Protein AF-A0A970D3H8-F1 (afdb_monomer_lite)

Secondary structure (DSSP, 8-state):
----------------HHHHHHHHHHHHHHHHHHHHHHHHHHHHTTTT--SS-TTHHHHHHHHHHHHHHHHHHHHHHHTTPPPPHHHHTTS---HHHHHHHHHHHHHHHHHHHHHHHHHHHHHHHHH--B-TTSPBPP--GGGGGGS-HHHHHHHHHHHHHTTSTTHHHHHHH-HHHHHHHHHSTTSGGGGHHHHTTTGGGTT-HHHHHHHHHHHHHHHHHHHHHHHHHHHHHHHHHHHS--

pLDDT: mean 83.55, std 17.38, range [39.5, 98.75]

Foldseek 3Di:
DDDDDDDDDDDPPPPPVVVVVVVVVVVVVVVVVVVVVVVVVVVVVVPPPPDDCPPPVVVVVLLVVLLVLLVVVLVCLVQLHQDDPVSCPSHPDDPVLVVLSVLLNVLSVVQLVVQLLVLLVLLLVLVQDADPVRHGDDSDPVCLVVDPPLSNVSSNLLSSLLLDPPSLVCQCPPPSNVVSLVVCVVDPSSCCSVCPLPVVCPVVVVNNVSSVSSVVSSVVSSVSSVVSSVVSVVVVVVVVDD

Structure (mmCIF, N/CA/C/O backbone):
data_AF-A0A970D3H8-F1
#
_entry.id   AF-A0A970D3H8-F1
#
loop_
_atom_site.group_PDB
_atom_site.id
_atom_site.type_symbol
_atom_site.label_atom_id
_atom_site.label_alt_id
_atom_site.label_comp_id
_atom_site.label_asym_id
_atom_site.label_entity_id
_atom_site.label_seq_id
_atom_site.pdbx_PDB_ins_code
_atom_site.Cartn_x
_atom_site.Cartn_y
_atom_site.Cartn_z
_atom_site.occupancy
_atom_site.B_iso_or_equiv
_atom_site.auth_seq_id
_atom_site.auth_comp_id
_atom_site.auth_asym_id
_atom_site.auth_atom_id
_atom_site.pdbx_PDB_model_num
ATOM 1 N N . MET A 1 1 ? 3.118 -83.734 -36.205 1.00 39.50 1 MET A N 1
ATOM 2 C CA . MET A 1 1 ? 3.622 -83.590 -34.817 1.00 39.50 1 MET A CA 1
ATOM 3 C C . MET A 1 1 ? 3.754 -82.107 -34.506 1.00 39.50 1 MET A C 1
ATOM 5 O O . MET A 1 1 ? 4.465 -81.480 -35.266 1.00 39.50 1 MET A O 1
ATOM 9 N N . LYS A 1 2 ? 3.091 -81.630 -33.428 1.00 41.31 2 LYS A N 1
ATOM 10 C CA . LYS A 1 2 ? 3.382 -80.454 -32.552 1.00 41.31 2 LYS A CA 1
ATOM 11 C C . LYS A 1 2 ? 3.702 -79.092 -33.234 1.00 41.31 2 LYS A C 1
ATOM 13 O O . LYS A 1 2 ? 4.497 -79.040 -34.147 1.00 41.31 2 LYS A O 1
ATOM 18 N N . LYS A 1 3 ? 3.233 -77.925 -32.784 1.00 43.50 3 LYS A N 1
ATOM 19 C CA . LYS A 1 3 ? 2.641 -77.507 -31.505 1.00 43.50 3 LYS A CA 1
ATOM 20 C C . LYS A 1 3 ? 1.975 -76.130 -31.692 1.00 43.50 3 LYS A C 1
ATOM 22 O O . LYS A 1 3 ? 2.429 -75.319 -32.487 1.00 43.50 3 LYS A O 1
ATOM 27 N N . THR A 1 4 ? 0.933 -75.929 -30.903 1.00 48.31 4 THR A N 1
ATOM 28 C CA . THR A 1 4 ? 0.175 -74.713 -30.585 1.00 48.31 4 THR A CA 1
ATOM 29 C C . THR A 1 4 ? 1.026 -73.529 -30.110 1.00 48.31 4 THR A C 1
ATOM 31 O O . THR A 1 4 ? 1.978 -73.725 -29.352 1.00 48.31 4 THR A O 1
ATOM 34 N N . GLY A 1 5 ? 0.596 -72.315 -30.462 1.00 46.03 5 GLY A N 1
ATOM 35 C CA . GLY A 1 5 ? 0.995 -71.051 -29.839 1.00 46.03 5 GLY A CA 1
ATOM 36 C C . GLY A 1 5 ? -0.196 -70.092 -29.839 1.00 46.03 5 GLY A C 1
ATOM 37 O O . GLY A 1 5 ? -0.429 -69.403 -30.825 1.00 46.03 5 GLY A O 1
ATOM 38 N N . GLU A 1 6 ? -0.987 -70.125 -28.766 1.00 51.81 6 GLU A N 1
ATOM 39 C CA . GLU A 1 6 ? -2.036 -69.145 -28.470 1.00 51.81 6 GLU A CA 1
ATOM 40 C C . GLU A 1 6 ? -1.386 -67.875 -27.905 1.00 51.81 6 GLU A C 1
ATOM 42 O O . GLU A 1 6 ? -0.762 -67.914 -26.844 1.00 51.81 6 GLU A O 1
ATOM 47 N N . GLU A 1 7 ? -1.541 -66.745 -28.595 1.00 47.78 7 GLU A N 1
ATOM 48 C CA . GLU A 1 7 ? -1.242 -65.421 -28.048 1.00 47.78 7 GLU A CA 1
ATOM 49 C C . GLU A 1 7 ? -2.520 -64.802 -27.470 1.00 47.78 7 GLU A C 1
ATOM 51 O O . GLU A 1 7 ? -3.425 -64.368 -28.186 1.00 47.78 7 GLU A O 1
ATOM 56 N N . ASN A 1 8 ? -2.581 -64.761 -26.139 1.00 47.94 8 ASN A N 1
ATOM 57 C CA . ASN A 1 8 ? -3.585 -64.035 -25.371 1.00 47.94 8 ASN A CA 1
ATOM 58 C C . ASN A 1 8 ? -3.395 -62.518 -25.539 1.00 47.94 8 ASN A C 1
ATOM 60 O O . ASN A 1 8 ? -2.496 -61.927 -24.942 1.00 47.94 8 ASN A O 1
ATOM 64 N N . LYS A 1 9 ? -4.289 -61.866 -26.290 1.00 49.91 9 LYS A N 1
ATOM 65 C CA . LYS A 1 9 ? -4.478 -60.409 -26.234 1.00 49.91 9 LYS A CA 1
ATOM 66 C C . LYS A 1 9 ? -5.314 -60.056 -25.004 1.00 49.91 9 LYS A C 1
ATOM 68 O O . LYS A 1 9 ? -6.538 -60.180 -25.029 1.00 49.91 9 LYS A O 1
ATOM 73 N N . SER A 1 10 ? -4.670 -59.588 -23.935 1.00 48.44 10 SER A N 1
ATOM 74 C CA . SER A 1 10 ? -5.371 -58.906 -22.848 1.00 48.44 10 SER A CA 1
ATOM 75 C C . SER A 1 10 ? -5.804 -57.517 -23.330 1.00 48.44 10 SER A C 1
ATOM 77 O O . SER A 1 10 ? -5.013 -56.593 -23.498 1.00 48.44 10 SER A O 1
ATOM 79 N N . SER A 1 11 ? -7.098 -57.378 -23.608 1.00 49.44 11 SER A N 1
ATOM 80 C CA . SER A 1 11 ? -7.743 -56.079 -23.766 1.00 49.44 11 SER A CA 1
ATOM 81 C C . SER A 1 11 ? -7.847 -55.442 -22.382 1.00 49.44 11 SER A C 1
ATOM 83 O O . SER A 1 11 ? -8.693 -55.815 -21.567 1.00 49.44 11 SER A O 1
ATOM 85 N N . THR A 1 12 ? -6.959 -54.496 -22.091 1.00 53.16 12 THR A N 1
ATOM 86 C CA . THR A 1 12 ? -7.108 -53.577 -20.965 1.00 53.16 12 THR A CA 1
ATOM 87 C C . THR A 1 12 ? -8.369 -52.760 -21.230 1.00 53.16 12 THR A C 1
ATOM 89 O O . THR A 1 12 ? -8.370 -51.853 -22.061 1.00 53.16 12 THR A O 1
ATOM 92 N N . LYS A 1 13 ? -9.478 -53.128 -20.576 1.00 55.19 13 LYS A N 1
ATOM 93 C CA . LYS A 1 13 ? -10.699 -52.319 -20.535 1.00 55.19 13 LYS A CA 1
ATOM 94 C C . LYS A 1 13 ? -10.293 -50.916 -20.093 1.00 55.19 13 LYS A C 1
ATOM 96 O O . LYS A 1 13 ? -9.900 -50.744 -18.940 1.00 55.19 13 LYS A O 1
ATOM 101 N N . SER A 1 14 ? -10.358 -49.941 -21.001 1.00 52.25 14 SER A N 1
ATOM 102 C CA . SER A 1 14 ? -10.230 -48.533 -20.644 1.00 52.25 14 SER A CA 1
ATOM 103 C C . SER A 1 14 ? -11.354 -48.239 -19.665 1.00 52.25 14 SER A C 1
ATOM 105 O O . SER A 1 14 ? -12.524 -48.184 -20.048 1.00 52.25 14 SER A O 1
ATOM 107 N N . LEU A 1 15 ? -11.006 -48.171 -18.386 1.00 61.19 15 LEU A N 1
ATOM 108 C CA . LEU A 1 15 ? -11.924 -47.753 -17.349 1.00 61.19 15 LEU A CA 1
ATOM 109 C C . LEU A 1 15 ? -12.417 -46.369 -17.772 1.00 61.19 15 LEU A C 1
ATOM 111 O O . LEU A 1 15 ? -11.613 -45.464 -17.985 1.00 61.19 15 LEU A O 1
ATOM 115 N N . ASP A 1 16 ? -13.711 -46.278 -18.047 1.00 71.06 16 ASP A N 1
ATOM 116 C CA . ASP A 1 16 ? -14.314 -45.201 -18.819 1.00 71.06 16 ASP A CA 1
ATOM 117 C C . ASP A 1 16 ? -14.246 -43.905 -18.000 1.00 71.06 16 ASP A C 1
ATOM 119 O O . ASP A 1 16 ? -15.093 -43.639 -17.149 1.00 71.06 16 ASP A O 1
ATOM 123 N N . ILE A 1 17 ? -13.170 -43.134 -18.194 1.00 78.38 17 ILE A N 1
ATOM 124 C CA . ILE A 1 17 ? -12.829 -41.908 -17.450 1.00 78.38 17 ILE A CA 1
ATOM 125 C C . ILE A 1 17 ? -14.023 -40.941 -17.407 1.00 78.38 17 ILE A C 1
ATOM 127 O O . ILE A 1 17 ? -14.222 -40.232 -16.422 1.00 78.38 17 ILE A O 1
ATOM 131 N N . LYS A 1 18 ? -14.885 -40.980 -18.430 1.00 79.25 18 LYS A N 1
ATOM 132 C CA . LYS A 1 18 ? -16.146 -40.233 -18.479 1.00 79.25 18 LYS A CA 1
ATOM 133 C C . LYS A 1 18 ? -17.083 -40.568 -17.316 1.00 79.25 18 LYS A C 1
ATOM 135 O O . LYS A 1 18 ? -17.636 -39.655 -16.714 1.00 79.25 18 LYS A O 1
ATOM 140 N N . ASN A 1 19 ? -17.215 -41.840 -16.949 1.00 82.06 19 ASN A N 1
ATOM 141 C CA . ASN A 1 19 ? -18.075 -42.266 -15.842 1.00 82.06 19 ASN A CA 1
ATOM 142 C C . ASN A 1 19 ? -17.521 -41.817 -14.484 1.00 82.06 19 ASN A C 1
ATOM 144 O O . ASN A 1 19 ? -18.297 -41.481 -13.593 1.00 82.06 19 ASN A O 1
ATOM 148 N N . ILE A 1 20 ? -16.192 -41.740 -14.342 1.00 84.94 20 ILE A N 1
ATOM 149 C CA . ILE A 1 20 ? -15.550 -41.198 -13.134 1.00 84.94 20 ILE A CA 1
ATOM 150 C C . ILE A 1 20 ? -15.834 -39.698 -13.006 1.00 84.94 20 ILE A C 1
ATOM 152 O O . ILE A 1 20 ? -16.223 -39.235 -11.936 1.00 84.94 20 ILE A O 1
ATOM 156 N N . ILE A 1 21 ? -15.687 -38.942 -14.098 1.00 86.25 21 ILE A N 1
ATOM 157 C CA . ILE A 1 21 ? -15.945 -37.495 -14.105 1.00 86.25 21 ILE A CA 1
ATOM 158 C C . ILE A 1 21 ? -17.422 -37.206 -13.797 1.00 86.25 21 ILE A C 1
ATOM 160 O O . ILE A 1 21 ? -17.719 -36.336 -12.980 1.00 86.25 21 ILE A O 1
ATOM 164 N N . ILE A 1 22 ? -18.350 -37.966 -14.385 1.00 88.94 22 ILE A N 1
ATOM 165 C CA . ILE A 1 22 ? -19.791 -37.824 -14.121 1.00 88.94 22 ILE A CA 1
ATOM 166 C C . ILE A 1 22 ? -20.114 -38.125 -12.651 1.00 88.94 22 ILE A C 1
ATOM 168 O O . ILE A 1 22 ? -20.861 -37.373 -12.022 1.00 88.94 22 ILE A O 1
ATOM 172 N N . ALA A 1 23 ? -19.524 -39.177 -12.075 1.00 90.69 23 ALA A N 1
ATOM 173 C CA . ALA A 1 23 ? -19.721 -39.514 -10.667 1.00 90.69 23 ALA A CA 1
ATOM 174 C C . ALA A 1 23 ? -19.207 -38.405 -9.732 1.00 90.69 23 ALA A C 1
ATOM 176 O O . ALA A 1 23 ? -19.906 -38.025 -8.793 1.00 90.69 23 ALA A O 1
ATOM 177 N N . LEU A 1 24 ? -18.033 -37.833 -10.019 1.00 91.44 24 LEU A N 1
ATOM 178 C CA . LEU A 1 24 ? -17.464 -36.726 -9.241 1.00 91.44 24 LEU A CA 1
ATOM 179 C C . LEU A 1 24 ? -18.348 -35.476 -9.278 1.00 91.44 24 LEU A C 1
ATOM 181 O O . LEU A 1 24 ? -18.634 -34.901 -8.229 1.00 91.44 24 LEU A O 1
ATOM 185 N N . MET A 1 25 ? -18.837 -35.094 -10.461 1.00 91.81 25 MET A N 1
ATOM 186 C CA . MET A 1 25 ? -19.738 -33.946 -10.609 1.00 91.81 25 MET A CA 1
ATOM 187 C C . MET A 1 25 ? -21.057 -34.155 -9.856 1.00 91.81 25 MET A C 1
ATOM 189 O O . MET A 1 25 ? -21.546 -33.233 -9.205 1.00 91.81 25 MET A O 1
ATOM 193 N N . SER A 1 26 ? -21.609 -35.374 -9.880 1.00 90.19 26 SER A N 1
ATOM 194 C CA . SER A 1 26 ? -22.831 -35.706 -9.139 1.00 90.19 26 SER A CA 1
ATOM 195 C C . SER A 1 26 ? -22.641 -35.578 -7.626 1.00 90.19 26 SER A C 1
ATOM 197 O O . SER A 1 26 ? -23.515 -35.038 -6.949 1.00 90.19 26 SER A O 1
ATOM 199 N N . VAL A 1 27 ? -21.507 -36.043 -7.091 1.00 93.19 27 VAL A N 1
ATOM 200 C CA . VAL A 1 27 ? -21.198 -35.953 -5.654 1.00 93.19 27 VAL A CA 1
ATOM 201 C C . VAL A 1 27 ? -21.066 -34.493 -5.218 1.00 93.19 27 VAL A C 1
ATOM 203 O O . VAL A 1 27 ? -21.663 -34.089 -4.218 1.00 93.19 27 VAL A O 1
ATOM 206 N N . LEU A 1 28 ? -20.359 -33.676 -6.002 1.00 91.62 28 LEU A N 1
ATOM 207 C CA . LEU A 1 28 ? -20.170 -32.250 -5.721 1.00 91.62 28 LEU A CA 1
ATOM 208 C C . LEU A 1 28 ? -21.504 -31.490 -5.682 1.00 91.62 28 LEU A C 1
ATOM 210 O O . LEU A 1 28 ? -21.742 -30.688 -4.778 1.00 91.62 28 LEU A O 1
ATOM 214 N N . LEU A 1 29 ? -22.409 -31.804 -6.613 1.00 91.69 29 LEU A N 1
ATOM 215 C CA . LEU A 1 29 ? -23.734 -31.189 -6.679 1.00 91.69 29 LEU A CA 1
ATOM 216 C C . LEU A 1 29 ? -24.611 -31.586 -5.480 1.00 91.69 29 LEU A C 1
ATOM 218 O O . LEU A 1 29 ? -25.262 -30.731 -4.882 1.00 91.69 29 LEU A O 1
ATOM 222 N N . THR A 1 30 ? -24.578 -32.860 -5.069 1.00 89.69 30 THR A N 1
ATOM 223 C CA . THR A 1 30 ? -25.304 -33.318 -3.870 1.00 89.69 30 THR A CA 1
ATOM 224 C C . THR A 1 30 ? -24.785 -32.686 -2.578 1.00 89.69 30 THR A C 1
ATOM 226 O O . THR A 1 30 ? -25.586 -32.315 -1.722 1.00 89.69 30 THR A O 1
ATOM 229 N N . LEU A 1 31 ? -23.467 -32.497 -2.450 1.00 89.19 31 LEU A N 1
ATOM 230 C CA . LEU A 1 31 ? -22.861 -31.823 -1.299 1.00 89.19 31 LEU A CA 1
ATOM 231 C C . LEU A 1 31 ? -23.246 -30.341 -1.236 1.00 89.19 31 LEU A C 1
ATOM 233 O O . LEU A 1 31 ? -23.594 -29.850 -0.164 1.00 89.19 31 LEU A O 1
ATOM 237 N N . SER A 1 32 ? -23.251 -29.646 -2.377 1.00 87.25 32 SER A N 1
ATOM 238 C CA . SER A 1 32 ? -23.676 -28.243 -2.453 1.00 87.25 32 SER A CA 1
ATOM 239 C C . SER A 1 32 ? -25.145 -28.066 -2.050 1.00 87.25 32 SER A C 1
ATOM 241 O O . SER A 1 32 ? -25.472 -27.178 -1.261 1.00 87.25 32 SER A O 1
ATOM 243 N N . LEU A 1 33 ? -26.032 -28.957 -2.508 1.00 87.25 33 LEU A N 1
ATOM 244 C CA . LEU A 1 33 ? -27.445 -28.938 -2.120 1.00 87.25 33 LEU A CA 1
ATOM 245 C C . LEU A 1 33 ? -27.641 -29.199 -0.622 1.00 87.25 33 LEU A C 1
ATOM 247 O O . LEU A 1 33 ? -28.408 -28.484 0.018 1.00 87.25 33 LEU A O 1
ATOM 251 N N . LEU A 1 34 ? -26.925 -30.168 -0.043 1.00 87.81 34 LEU A N 1
ATOM 252 C CA . LEU A 1 34 ? -26.971 -30.441 1.398 1.00 87.81 34 LEU A CA 1
ATOM 253 C C . LEU A 1 34 ? -26.492 -29.247 2.228 1.00 87.81 34 LEU A C 1
ATOM 255 O O . LEU A 1 34 ? -27.122 -28.905 3.227 1.00 87.81 34 LEU A O 1
ATOM 259 N N . PHE A 1 35 ? -25.417 -28.584 1.799 1.00 84.00 35 PHE A N 1
ATOM 260 C CA . PHE A 1 35 ? -24.901 -27.397 2.476 1.00 84.00 35 PHE A CA 1
ATOM 261 C C . PHE A 1 35 ? -25.917 -26.245 2.452 1.00 84.00 35 PHE A C 1
ATOM 263 O O . PHE A 1 35 ? -26.194 -25.641 3.487 1.00 84.00 35 PHE A O 1
ATOM 270 N N . ASN A 1 36 ? -26.559 -26.013 1.304 1.00 80.38 36 ASN A N 1
ATOM 271 C CA . ASN A 1 36 ? -27.614 -25.008 1.175 1.00 80.38 36 ASN A CA 1
ATOM 272 C C . ASN A 1 36 ? -28.848 -25.338 2.034 1.00 80.38 36 ASN A C 1
ATOM 274 O O . ASN A 1 36 ? -29.400 -24.443 2.673 1.00 80.38 36 ASN A O 1
ATOM 278 N N . PHE A 1 37 ? -29.251 -26.611 2.122 1.00 79.06 37 PHE A N 1
ATOM 279 C CA . PHE A 1 37 ? -30.342 -27.044 3.005 1.00 79.06 37 PHE A CA 1
ATOM 280 C C . PHE A 1 37 ? -30.015 -26.854 4.491 1.00 79.06 37 PHE A C 1
ATOM 282 O O . PHE A 1 37 ? -30.891 -26.462 5.261 1.00 79.06 37 PHE A O 1
ATOM 289 N N . LEU A 1 38 ? -28.765 -27.084 4.904 1.00 73.75 38 LEU A N 1
ATOM 290 C CA . LEU A 1 38 ? -28.327 -26.851 6.284 1.00 73.75 38 LEU A CA 1
ATOM 291 C C . LEU A 1 38 ? -28.331 -25.362 6.650 1.00 73.75 38 LEU A C 1
ATOM 293 O O . LEU A 1 38 ? -28.729 -25.014 7.761 1.00 73.75 38 LEU A O 1
ATOM 297 N N . ILE A 1 39 ? -27.937 -24.483 5.723 1.00 74.00 39 ILE A N 1
ATOM 298 C CA . ILE A 1 39 ? -28.010 -23.029 5.926 1.00 74.00 39 ILE A CA 1
ATOM 299 C C . ILE A 1 39 ? -29.471 -22.575 6.026 1.00 74.00 39 ILE A C 1
ATOM 301 O O . ILE A 1 39 ? -29.820 -21.864 6.967 1.00 74.00 39 ILE A O 1
ATOM 305 N N . LEU A 1 40 ? -30.348 -23.035 5.124 1.00 70.00 40 LEU A N 1
ATOM 306 C CA . LEU A 1 40 ? -31.773 -22.685 5.172 1.00 70.00 40 LEU A CA 1
ATOM 307 C C . LEU A 1 40 ? -32.468 -23.204 6.440 1.00 70.00 40 LEU A C 1
ATOM 309 O O . LEU A 1 40 ? -33.265 -22.484 7.037 1.00 70.00 40 LEU A O 1
ATOM 313 N N . GLY A 1 41 ? -32.144 -24.422 6.884 1.00 62.72 41 GLY A N 1
ATOM 314 C CA . GLY A 1 41 ? -32.704 -25.003 8.108 1.00 62.72 41 GLY A CA 1
ATOM 315 C C . GLY A 1 41 ? -32.269 -24.275 9.383 1.00 62.72 41 GLY A C 1
ATOM 316 O O . GLY A 1 41 ? -33.001 -24.268 10.370 1.00 62.72 41 GLY A O 1
ATOM 317 N N . ARG A 1 42 ? -31.104 -23.609 9.372 1.00 59.72 42 ARG A N 1
ATOM 318 C CA . ARG A 1 42 ? -30.700 -22.723 10.474 1.00 59.72 42 ARG A CA 1
ATOM 319 C C . ARG A 1 42 ? -31.450 -21.396 10.480 1.00 59.72 42 ARG A C 1
ATOM 321 O O . ARG A 1 42 ? -31.660 -20.853 11.557 1.00 59.72 42 ARG A O 1
ATOM 328 N N . LEU A 1 43 ? -31.876 -20.904 9.320 1.00 52.28 43 LEU A N 1
ATOM 329 C CA . LEU A 1 43 ? -32.634 -19.657 9.217 1.00 52.28 43 LEU A CA 1
ATOM 330 C C . LEU A 1 43 ? -34.107 -19.833 9.617 1.00 52.28 43 LEU A C 1
ATOM 332 O O . LEU A 1 43 ? -34.678 -18.924 10.211 1.00 52.28 43 LEU A O 1
ATOM 336 N N . SER A 1 44 ? -34.717 -21.000 9.376 1.00 49.06 44 SER A N 1
ATOM 337 C CA . SER A 1 44 ? -36.134 -21.219 9.719 1.00 49.06 44 SER A CA 1
ATOM 338 C C . SER A 1 44 ? -36.400 -21.370 11.221 1.00 49.06 44 SER A C 1
ATOM 340 O O . SER A 1 44 ? -37.511 -21.112 11.664 1.00 49.06 44 SER A O 1
ATOM 342 N N . ASN A 1 45 ? -35.397 -21.759 12.016 1.00 45.56 45 ASN A N 1
ATOM 343 C CA . ASN A 1 45 ? -35.534 -21.922 13.472 1.00 45.56 45 ASN A CA 1
ATOM 344 C C . ASN A 1 45 ? -35.481 -20.600 14.261 1.00 45.56 45 ASN A C 1
ATOM 346 O O . ASN A 1 45 ? -35.622 -20.617 15.481 1.00 45.56 45 ASN A O 1
ATOM 350 N N . ILE A 1 46 ? -35.267 -19.465 13.591 1.00 51.88 46 ILE A N 1
ATOM 351 C CA . ILE A 1 46 ? -35.154 -18.146 14.233 1.00 51.88 46 ILE A CA 1
ATOM 352 C C . ILE A 1 46 ? -36.529 -17.453 14.340 1.00 51.88 46 ILE A C 1
ATOM 354 O O . ILE A 1 46 ? -36.693 -16.515 15.113 1.00 51.88 46 ILE A O 1
ATOM 358 N N . GLN A 1 47 ? -37.554 -17.929 13.624 1.00 42.94 47 GLN A N 1
ATOM 359 C CA . GLN A 1 47 ? -38.798 -17.173 13.438 1.00 42.94 47 GLN A CA 1
ATOM 360 C C . GLN A 1 47 ? -39.888 -17.411 14.507 1.00 42.94 47 GLN A C 1
ATOM 362 O O . GLN A 1 47 ? -40.846 -16.643 14.563 1.00 42.94 47 GLN A O 1
ATOM 367 N N . ASP A 1 48 ? -39.726 -18.397 15.398 1.00 42.25 48 ASP A N 1
ATOM 368 C CA . ASP A 1 48 ? -40.784 -18.809 16.341 1.00 42.25 48 ASP A CA 1
ATOM 369 C C . ASP A 1 48 ? -40.678 -18.216 17.764 1.00 42.25 48 ASP A C 1
ATOM 371 O O . ASP A 1 48 ? -41.526 -18.508 18.605 1.00 42.25 48 ASP A O 1
ATOM 375 N N . ASN A 1 49 ? -39.696 -17.350 18.054 1.00 41.62 49 ASN A N 1
ATOM 376 C CA . ASN A 1 49 ? -39.492 -16.787 19.406 1.00 41.62 49 ASN A CA 1
ATOM 377 C C . ASN A 1 49 ? -39.626 -15.258 19.516 1.00 41.62 49 ASN A C 1
ATOM 379 O O . ASN A 1 49 ? -39.265 -14.665 20.530 1.00 41.62 49 ASN A O 1
ATOM 383 N N . LEU A 1 50 ? -40.205 -14.597 18.515 1.00 47.03 50 LEU A N 1
ATOM 384 C CA . LEU A 1 50 ? -40.402 -13.148 18.544 1.00 47.03 50 LEU A CA 1
ATOM 385 C C . LEU A 1 50 ? -41.720 -12.783 19.228 1.00 47.03 50 LEU A C 1
ATOM 387 O O . LEU A 1 50 ? -42.741 -12.623 18.568 1.00 47.03 50 LEU A O 1
ATOM 391 N N . ASN A 1 51 ? -41.691 -12.637 20.553 1.00 42.03 51 ASN A N 1
ATOM 392 C CA . ASN A 1 51 ? -42.622 -11.763 21.278 1.00 42.03 51 ASN A CA 1
ATOM 393 C C . ASN A 1 51 ? -42.102 -11.433 22.691 1.00 42.03 51 ASN A C 1
ATOM 395 O O . ASN A 1 51 ? -42.777 -11.725 23.671 1.00 42.03 51 ASN A O 1
ATOM 399 N N . CYS A 1 52 ? -40.894 -10.849 22.798 1.00 42.09 52 CYS A N 1
ATOM 400 C CA . CYS A 1 52 ? -40.471 -10.042 23.967 1.00 42.09 52 CYS A CA 1
ATOM 401 C C . CYS A 1 52 ? -39.130 -9.262 23.815 1.00 42.09 52 CYS A C 1
ATOM 403 O O . CYS A 1 52 ? -38.616 -8.765 24.811 1.00 42.09 52 CYS A O 1
ATOM 405 N N . GLU A 1 53 ? -38.548 -9.112 22.613 1.00 44.00 53 GLU A N 1
ATOM 406 C CA . GLU A 1 53 ? -37.124 -8.717 22.429 1.00 44.00 53 GLU A CA 1
ATOM 407 C C . GLU A 1 53 ? -36.850 -7.302 21.867 1.00 44.00 53 GLU A C 1
ATOM 409 O O . GLU A 1 53 ? -35.710 -6.957 21.568 1.00 44.00 53 GLU A O 1
ATOM 414 N N . GLY A 1 54 ? -37.851 -6.425 21.751 1.00 43.72 54 GLY A N 1
ATOM 415 C CA . GLY A 1 54 ? -37.717 -5.165 20.992 1.00 43.72 54 GLY A CA 1
ATOM 416 C C . GLY A 1 54 ? -36.706 -4.121 21.506 1.00 43.72 54 GLY A C 1
ATOM 417 O O . GLY A 1 54 ? -36.443 -3.153 20.799 1.00 43.72 54 GLY A O 1
ATOM 418 N N . LEU A 1 55 ? -36.138 -4.281 22.709 1.00 45.50 55 LEU A N 1
ATOM 419 C CA . LEU A 1 55 ? -35.149 -3.344 23.271 1.00 45.50 55 LEU A CA 1
ATOM 420 C C . LEU A 1 55 ? -33.727 -3.925 23.363 1.00 45.50 55 LEU A C 1
ATOM 422 O O . LEU A 1 55 ? -32.757 -3.172 23.339 1.00 45.50 55 LEU A O 1
ATOM 426 N N . GLN A 1 56 ? -33.599 -5.251 23.465 1.00 49.62 56 GLN A N 1
ATOM 427 C CA . GLN A 1 56 ? -32.312 -5.949 23.554 1.00 49.62 56 GLN A CA 1
ATOM 428 C C . GLN A 1 56 ? -31.741 -6.238 22.161 1.00 49.62 56 GLN A C 1
ATOM 430 O O . GLN A 1 56 ? -30.540 -6.093 21.949 1.00 49.62 56 GLN A O 1
ATOM 435 N N . ASP A 1 57 ? -32.612 -6.540 21.196 1.00 50.28 57 ASP A N 1
ATOM 436 C CA . ASP A 1 57 ? -32.226 -6.892 19.828 1.00 50.28 57 ASP A CA 1
ATOM 437 C C . ASP A 1 57 ? -31.600 -5.706 19.067 1.00 50.28 57 ASP A C 1
ATOM 439 O O . ASP A 1 57 ? -30.618 -5.858 18.341 1.00 50.28 57 ASP A O 1
ATOM 443 N N . GLY A 1 58 ? -32.077 -4.481 19.327 1.00 55.34 58 GLY A N 1
ATOM 444 C CA . GLY A 1 58 ? -31.496 -3.259 18.758 1.00 55.34 58 GLY A CA 1
ATOM 445 C C . GLY A 1 58 ? -30.075 -2.968 19.256 1.00 55.34 58 GLY A C 1
ATOM 446 O O . GLY A 1 58 ? -29.217 -2.574 18.467 1.00 55.34 58 GLY A O 1
ATOM 447 N N . LEU A 1 59 ? -29.803 -3.208 20.546 1.00 57.34 59 LEU A N 1
ATOM 448 C CA . LEU A 1 59 ? -28.473 -3.017 21.136 1.00 57.34 59 LEU A CA 1
ATOM 449 C C . LEU A 1 59 ? -27.484 -4.073 20.616 1.00 57.34 59 LEU A C 1
ATOM 451 O O . LEU A 1 59 ? -26.352 -3.741 20.269 1.00 57.34 59 LEU A O 1
ATOM 455 N N . PHE A 1 60 ? -27.937 -5.325 20.500 1.00 58.09 60 PHE A N 1
ATOM 456 C CA . PHE A 1 60 ? -27.147 -6.441 19.976 1.00 58.09 60 PHE A CA 1
ATOM 457 C C . PHE A 1 60 ? -26.802 -6.259 18.491 1.00 58.09 60 PHE A C 1
ATOM 459 O O . PHE A 1 60 ? -25.650 -6.432 18.090 1.00 58.09 60 PHE A O 1
ATOM 466 N N . HIS A 1 61 ? -27.772 -5.839 17.669 1.00 61.12 61 HIS A N 1
ATOM 467 C CA . HIS A 1 61 ? -27.541 -5.512 16.258 1.00 61.12 61 HIS A CA 1
ATOM 468 C C . HIS A 1 61 ? -26.573 -4.335 16.087 1.00 61.12 61 HIS A C 1
ATOM 470 O O . HIS A 1 61 ? -25.679 -4.384 15.239 1.00 61.12 61 HIS A O 1
ATOM 476 N N . GLN A 1 62 ? -26.708 -3.292 16.910 1.00 62.41 62 GLN A N 1
ATOM 477 C CA . GLN A 1 62 ? -25.819 -2.134 16.864 1.00 62.41 62 GLN A CA 1
ATOM 478 C C . GLN A 1 62 ? -24.387 -2.489 17.298 1.00 62.41 62 GLN A C 1
ATOM 480 O O . GLN A 1 62 ? -23.439 -2.081 16.632 1.00 62.41 62 GLN A O 1
ATOM 485 N N . MET A 1 63 ? -24.208 -3.289 18.356 1.00 62.41 63 MET A N 1
ATOM 486 C CA . MET A 1 63 ? -22.882 -3.745 18.799 1.00 62.41 63 MET A CA 1
ATOM 487 C C . MET A 1 63 ? -22.208 -4.670 17.781 1.00 62.41 63 MET A C 1
ATOM 489 O O . MET A 1 63 ? -21.024 -4.483 17.502 1.00 62.41 63 MET A O 1
ATOM 493 N N . ASN A 1 64 ? -22.944 -5.604 17.168 1.00 74.62 64 ASN A N 1
ATOM 494 C CA . ASN A 1 64 ? -22.407 -6.440 16.089 1.00 74.62 64 ASN A CA 1
ATOM 495 C C . ASN A 1 64 ? -21.949 -5.590 14.896 1.00 74.62 64 ASN A C 1
ATOM 497 O O . ASN A 1 64 ? -20.851 -5.794 14.382 1.00 74.62 64 ASN A O 1
ATOM 501 N N . SER A 1 65 ? -22.727 -4.566 14.527 1.00 83.94 65 SER A N 1
ATOM 502 C CA . SER A 1 65 ? -22.326 -3.620 13.482 1.00 83.94 65 SER A CA 1
ATOM 503 C C . SER A 1 65 ? -21.049 -2.852 13.840 1.00 83.94 65 SER A C 1
ATOM 505 O O . SER A 1 65 ? -20.205 -2.651 12.968 1.00 83.94 65 SER A O 1
ATOM 507 N N . THR A 1 66 ? -20.872 -2.437 15.096 1.00 88.88 66 THR A N 1
ATOM 508 C CA . THR A 1 66 ? -19.651 -1.745 15.539 1.00 88.88 66 THR A CA 1
ATOM 509 C C . THR A 1 66 ? -18.433 -2.669 15.528 1.00 88.88 66 THR A C 1
ATOM 511 O O . THR A 1 66 ? -17.366 -2.259 15.075 1.00 88.88 66 THR A O 1
ATOM 514 N N . LEU A 1 67 ? -18.573 -3.920 15.976 1.00 90.81 67 LEU A N 1
ATOM 515 C CA . LEU A 1 67 ? -17.484 -4.903 15.939 1.00 90.81 67 LEU A CA 1
ATOM 516 C C . LEU A 1 67 ? -17.036 -5.199 14.502 1.00 90.81 67 LEU A C 1
ATOM 518 O O . LEU A 1 67 ? -15.835 -5.274 14.238 1.00 90.81 67 LEU A O 1
ATOM 522 N N . ASP A 1 68 ? -17.979 -5.323 13.568 1.00 91.19 68 ASP A N 1
ATOM 523 C CA . ASP A 1 68 ? -17.661 -5.528 12.154 1.00 91.19 68 ASP A CA 1
ATOM 524 C C . ASP A 1 68 ? -16.975 -4.305 11.535 1.00 91.19 68 ASP A C 1
ATOM 526 O O . ASP A 1 68 ? -16.020 -4.466 10.774 1.00 91.19 68 ASP A O 1
ATOM 530 N N . LYS A 1 69 ? -17.361 -3.085 11.930 1.00 93.19 69 LYS A N 1
ATOM 531 C CA . LYS A 1 69 ? -16.637 -1.864 11.543 1.00 93.19 69 LYS A CA 1
ATOM 532 C C . LYS A 1 69 ? -15.202 -1.845 12.064 1.00 93.19 69 LYS A C 1
ATOM 534 O O . LYS A 1 69 ? -14.295 -1.533 11.303 1.00 93.19 69 LYS A O 1
ATOM 539 N N . ILE A 1 70 ? -14.967 -2.225 13.323 1.00 94.88 70 ILE A N 1
ATOM 540 C CA . ILE A 1 70 ? -13.603 -2.295 13.879 1.00 94.88 70 ILE A CA 1
ATOM 541 C C . ILE A 1 70 ? -12.750 -3.303 13.103 1.00 94.88 70 ILE A C 1
ATOM 543 O O . ILE A 1 70 ? -11.605 -3.008 12.764 1.00 94.88 70 ILE A O 1
ATOM 547 N N . ARG A 1 71 ? -13.306 -4.476 12.770 1.00 94.62 71 ARG A N 1
ATOM 548 C CA . ARG A 1 71 ? -12.613 -5.467 11.931 1.00 94.62 71 ARG A CA 1
ATOM 549 C C . ARG A 1 71 ? -12.296 -4.916 10.546 1.00 94.62 71 ARG A C 1
ATOM 551 O O . ARG A 1 71 ? -11.197 -5.144 10.054 1.00 94.62 71 ARG A O 1
ATOM 558 N N . HIS A 1 72 ? -13.237 -4.196 9.938 1.00 95.38 72 HIS A N 1
ATOM 559 C CA . HIS A 1 72 ? -13.031 -3.573 8.637 1.00 95.38 72 HIS A CA 1
ATOM 560 C C . HIS A 1 72 ? -11.899 -2.539 8.675 1.00 95.38 72 HIS A C 1
ATOM 562 O O . HIS A 1 72 ? -10.964 -2.651 7.889 1.00 95.38 72 HIS A O 1
ATOM 568 N N . LEU A 1 73 ? -11.915 -1.620 9.648 1.00 96.94 73 LEU A N 1
ATOM 569 C CA . LEU A 1 73 ? -10.839 -0.644 9.851 1.00 96.94 73 LEU A CA 1
ATOM 570 C C . LEU A 1 73 ? -9.487 -1.330 10.054 1.00 96.94 73 LEU A C 1
ATOM 572 O O . LEU A 1 73 ? -8.489 -0.947 9.450 1.00 96.94 73 LEU A O 1
ATOM 576 N N . ARG A 1 74 ? -9.448 -2.381 10.878 1.00 97.25 74 ARG A N 1
ATOM 577 C CA . ARG A 1 74 ? -8.227 -3.155 11.112 1.00 97.25 74 ARG A CA 1
ATOM 578 C C . ARG A 1 74 ? -7.691 -3.754 9.812 1.00 97.25 74 ARG A C 1
ATOM 580 O O . ARG A 1 74 ? -6.485 -3.707 9.584 1.00 97.25 74 ARG A O 1
ATOM 587 N N . GLN A 1 75 ? -8.571 -4.292 8.972 1.00 97.50 75 GLN A N 1
ATOM 588 C CA . GLN A 1 75 ? -8.192 -4.846 7.678 1.00 97.50 75 GLN A CA 1
ATOM 589 C C . GLN A 1 75 ? -7.638 -3.760 6.746 1.00 97.50 75 GLN A C 1
ATOM 591 O O . GLN A 1 75 ? -6.566 -3.954 6.191 1.00 97.50 75 GLN A O 1
ATOM 596 N N . GLN A 1 76 ? -8.266 -2.581 6.677 1.00 97.81 76 GLN A N 1
ATOM 597 C CA . GLN A 1 76 ? -7.744 -1.447 5.900 1.00 97.81 76 GLN A CA 1
ATOM 598 C C . GLN A 1 76 ? -6.332 -1.033 6.347 1.00 97.81 76 GLN A C 1
ATOM 600 O O . GLN A 1 76 ? -5.471 -0.763 5.512 1.00 97.81 76 GLN A O 1
ATOM 605 N N . VAL A 1 77 ? -6.051 -1.029 7.658 1.00 98.12 77 VAL A N 1
ATOM 606 C CA . VAL A 1 77 ? -4.698 -0.748 8.179 1.00 98.12 77 VAL A CA 1
ATOM 607 C C . VAL A 1 77 ? -3.704 -1.829 7.751 1.00 98.12 77 VAL A C 1
ATOM 609 O O . VAL A 1 77 ? -2.586 -1.515 7.334 1.00 98.12 77 VAL A O 1
ATOM 612 N N . ILE A 1 78 ? -4.094 -3.106 7.838 1.00 97.12 78 ILE A N 1
ATOM 613 C CA . ILE A 1 78 ? -3.278 -4.252 7.398 1.00 97.12 78 ILE A CA 1
ATOM 614 C C . ILE A 1 78 ? -2.964 -4.151 5.900 1.00 97.12 78 ILE A C 1
ATOM 616 O O . ILE A 1 78 ? -1.810 -4.338 5.513 1.00 97.12 78 ILE A O 1
ATOM 620 N N . ASP A 1 79 ? -3.955 -3.775 5.099 1.00 97.31 79 ASP A N 1
ATOM 621 C CA . ASP A 1 79 ? -3.878 -3.670 3.639 1.00 97.31 79 ASP A CA 1
ATOM 622 C C . ASP A 1 79 ? -3.267 -2.344 3.160 1.00 97.31 79 ASP A C 1
ATOM 624 O O . ASP A 1 79 ? -3.179 -2.077 1.963 1.00 97.31 79 ASP A O 1
ATOM 628 N N . ARG A 1 80 ? -2.809 -1.502 4.098 1.00 98.00 80 ARG A N 1
ATOM 629 C CA . ARG A 1 80 ? -2.195 -0.195 3.816 1.00 98.00 80 ARG A CA 1
ATOM 630 C C . ARG A 1 80 ? -3.110 0.718 2.999 1.00 98.00 80 ARG A C 1
ATOM 632 O O . ARG A 1 80 ? -2.646 1.514 2.180 1.00 98.00 80 ARG A O 1
ATOM 639 N N . GLU A 1 81 ? -4.413 0.613 3.225 1.00 97.38 81 GLU A N 1
ATOM 640 C CA . GLU A 1 81 ? -5.431 1.431 2.581 1.00 97.38 81 GLU A CA 1
ATOM 641 C C . GLU A 1 81 ? -5.661 2.733 3.343 1.00 97.38 81 GLU A C 1
ATOM 643 O O . GLU A 1 81 ? -5.516 2.798 4.565 1.00 97.38 81 GLU A O 1
ATOM 648 N N . VAL A 1 82 ? -6.045 3.779 2.610 1.00 97.44 82 VAL A N 1
ATOM 649 C CA . VAL A 1 82 ? -6.494 5.040 3.203 1.00 97.44 82 VAL A CA 1
ATOM 650 C C . VAL A 1 82 ? -7.877 4.831 3.811 1.00 97.44 82 VAL A C 1
ATOM 652 O O . VAL A 1 82 ? -8.829 4.501 3.106 1.00 97.44 82 VAL A O 1
ATOM 655 N N . ILE A 1 83 ? -7.991 5.084 5.110 1.00 97.50 83 ILE A N 1
ATOM 656 C CA . ILE A 1 83 ? -9.247 4.975 5.855 1.00 97.50 83 ILE A CA 1
ATOM 657 C C . I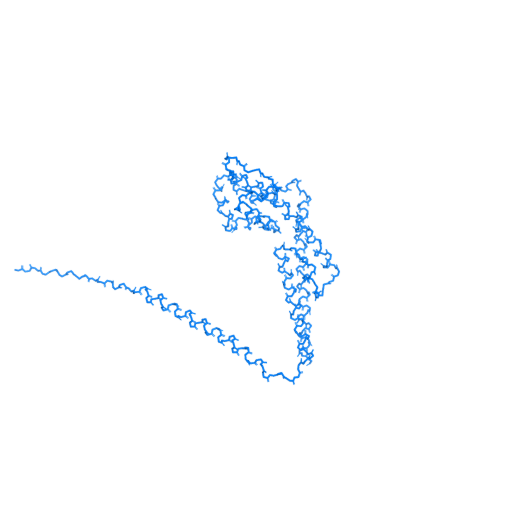LE A 1 83 ? -10.080 6.228 5.602 1.00 97.50 83 ILE A C 1
ATOM 659 O O . ILE A 1 83 ? -9.606 7.346 5.829 1.00 97.50 83 ILE A O 1
ATOM 663 N N . LYS A 1 84 ? -11.326 6.071 5.154 1.00 95.25 84 LYS A N 1
ATOM 664 C CA . LYS A 1 84 ? -12.220 7.215 4.946 1.00 95.25 84 LYS A CA 1
ATOM 665 C C . LYS A 1 84 ? -12.850 7.628 6.269 1.00 95.25 84 LYS A C 1
ATOM 667 O O . LYS A 1 84 ? -13.112 6.795 7.129 1.00 95.25 84 LYS A O 1
ATOM 672 N N . GLU A 1 85 ? -13.160 8.915 6.405 1.00 91.06 85 GLU A N 1
ATOM 673 C CA . GLU A 1 85 ? -13.833 9.428 7.606 1.00 91.06 85 GLU A CA 1
ATOM 674 C C . GLU A 1 85 ? -15.163 8.697 7.862 1.00 91.06 85 GLU A C 1
ATOM 676 O O . GLU A 1 85 ? -15.492 8.392 9.004 1.00 91.06 85 GLU A O 1
ATOM 681 N N . ASP A 1 86 ? -15.886 8.335 6.799 1.00 90.81 86 ASP A N 1
ATOM 682 C CA . ASP A 1 86 ? -17.152 7.600 6.889 1.00 90.81 86 ASP A CA 1
ATOM 683 C C . ASP A 1 86 ? -17.000 6.210 7.535 1.00 90.81 86 ASP A C 1
ATOM 685 O O . ASP A 1 86 ? -17.899 5.768 8.255 1.00 90.81 86 ASP A O 1
ATOM 689 N N . ASP A 1 87 ? -15.853 5.549 7.339 1.00 90.88 87 ASP A N 1
ATOM 690 C CA . ASP A 1 87 ? -15.565 4.216 7.892 1.00 90.88 87 ASP A CA 1
ATOM 691 C C . ASP A 1 87 ? -15.369 4.274 9.419 1.00 90.88 87 ASP A C 1
ATOM 693 O O . ASP A 1 87 ? -15.604 3.303 10.141 1.00 90.88 87 ASP A O 1
ATOM 697 N N . ILE A 1 88 ? -14.993 5.450 9.927 1.00 91.38 88 ILE A N 1
ATOM 698 C CA . ILE A 1 88 ? -14.742 5.728 11.342 1.00 91.38 88 ILE A CA 1
ATOM 699 C C . ILE A 1 88 ? -16.045 6.051 12.096 1.00 91.38 88 ILE A C 1
ATOM 701 O O . ILE A 1 88 ? -16.140 5.863 13.316 1.00 91.38 88 ILE A O 1
ATOM 705 N N . ILE A 1 89 ? -17.079 6.535 11.401 1.00 88.12 89 ILE A N 1
ATOM 706 C CA . ILE A 1 89 ? -18.320 6.999 12.033 1.00 88.12 89 ILE A CA 1
ATOM 707 C C . ILE A 1 89 ? -18.995 5.860 12.810 1.00 88.12 89 ILE A C 1
ATOM 709 O O . ILE A 1 89 ? -19.359 4.810 12.270 1.00 88.12 89 ILE A O 1
ATOM 713 N N . GLY A 1 90 ? -19.247 6.114 14.096 1.00 83.94 90 GLY A N 1
ATOM 714 C CA . GLY A 1 90 ? -19.916 5.175 15.000 1.00 83.94 90 GLY A CA 1
ATOM 715 C C . GLY A 1 90 ? -18.993 4.129 15.627 1.00 83.94 90 GLY A C 1
ATOM 716 O O . GLY A 1 90 ? -19.477 3.291 16.384 1.00 83.94 90 GLY A O 1
ATOM 717 N N . VAL A 1 91 ? -17.687 4.186 15.355 1.00 89.31 91 VAL A N 1
ATOM 718 C CA . VAL A 1 91 ? -16.678 3.411 16.083 1.00 89.31 91 VAL A CA 1
ATOM 719 C C . VAL A 1 91 ? -16.221 4.220 17.305 1.00 89.31 91 VAL A C 1
ATOM 721 O O . VAL A 1 91 ? -15.950 5.418 17.164 1.00 89.31 91 VAL A O 1
ATOM 724 N N . PRO A 1 92 ? -16.153 3.624 18.511 1.00 87.62 92 PRO A N 1
ATOM 725 C CA . PRO A 1 92 ? -15.757 4.326 19.730 1.00 87.62 92 PRO A CA 1
ATOM 726 C C . PRO A 1 92 ? -14.238 4.543 19.772 1.00 87.62 92 PRO A C 1
ATOM 728 O O . PRO A 1 92 ? -13.538 3.960 20.585 1.00 87.62 92 PRO A O 1
ATOM 731 N N . ILE A 1 93 ? -13.714 5.378 18.877 1.00 89.62 93 ILE A N 1
ATOM 732 C CA . ILE A 1 93 ? -12.291 5.718 18.859 1.00 89.62 93 ILE A CA 1
ATOM 733 C C . ILE A 1 93 ? -12.020 7.019 19.611 1.00 89.62 93 ILE A C 1
ATOM 735 O O . ILE A 1 93 ? -12.747 8.012 19.470 1.00 89.62 93 ILE A O 1
ATOM 739 N N . ASP A 1 94 ? -10.950 7.022 20.401 1.00 92.31 94 ASP A N 1
ATOM 740 C CA . ASP A 1 94 ? -10.499 8.214 21.104 1.00 92.31 94 ASP A CA 1
ATOM 741 C C . ASP A 1 94 ? -9.837 9.234 20.154 1.00 92.31 94 ASP A C 1
ATOM 743 O O . ASP A 1 94 ? -9.610 8.994 18.963 1.00 92.31 94 ASP A O 1
ATOM 747 N N . ASN A 1 95 ? -9.545 10.426 20.679 1.00 94.00 95 ASN A N 1
ATOM 748 C CA . ASN A 1 95 ? -8.923 11.486 19.884 1.00 94.00 95 ASN A CA 1
ATOM 749 C C . ASN A 1 95 ? -7.490 11.142 19.456 1.00 94.00 95 ASN A C 1
ATOM 751 O O . ASN A 1 95 ? -7.031 11.650 18.437 1.00 94.00 95 ASN A O 1
ATOM 755 N N . GLN A 1 96 ? -6.780 10.302 20.213 1.00 96.50 96 GLN A N 1
ATOM 756 C CA . GLN A 1 96 ? -5.411 9.929 19.877 1.00 96.50 96 GLN A CA 1
ATOM 757 C C . GLN A 1 96 ? -5.392 8.991 18.667 1.00 96.50 96 GLN A C 1
ATOM 759 O O . GLN A 1 96 ? -4.622 9.221 17.739 1.00 96.50 96 GLN A O 1
ATOM 764 N N . LEU A 1 97 ? -6.275 7.993 18.643 1.00 96.06 97 LEU A N 1
ATOM 765 C CA . LEU A 1 97 ? -6.449 7.062 17.535 1.00 96.06 97 LEU A CA 1
ATOM 7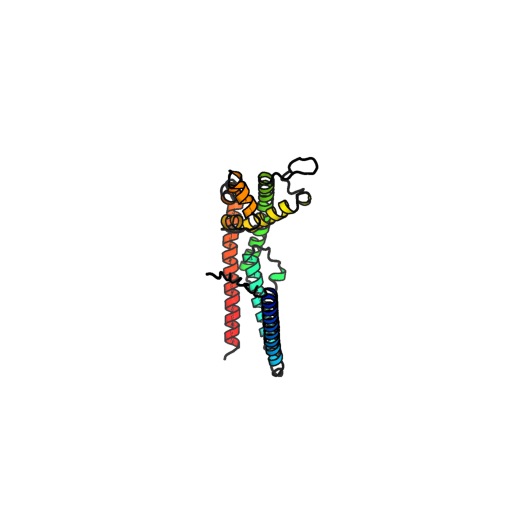66 C C . LEU A 1 97 ? -6.911 7.785 16.264 1.00 96.06 97 LEU A C 1
ATOM 768 O O . LEU A 1 97 ? -6.442 7.463 15.176 1.00 96.06 97 LEU A O 1
ATOM 772 N N . LYS A 1 98 ? -7.760 8.813 16.386 1.00 95.75 98 LYS A N 1
ATOM 773 C CA . LYS A 1 98 ? -8.125 9.687 15.254 1.00 95.75 98 LYS A CA 1
ATOM 774 C C . LYS A 1 98 ? -6.921 10.397 14.644 1.00 95.75 98 LYS A C 1
ATOM 776 O O . LYS A 1 98 ? -6.752 10.377 13.426 1.00 95.75 98 LYS A O 1
ATOM 781 N N . GLU A 1 99 ? -6.088 11.025 15.473 1.00 97.75 99 GLU A N 1
ATOM 782 C CA . GLU A 1 99 ? -4.887 11.709 14.982 1.00 97.75 99 GLU A CA 1
ATOM 783 C C . GLU A 1 99 ? -3.867 10.717 14.408 1.00 97.75 99 GLU A C 1
ATOM 785 O O . GLU A 1 99 ? -3.279 10.992 13.362 1.00 97.75 99 GLU A O 1
ATOM 790 N N . ASP A 1 100 ? -3.724 9.534 15.013 1.00 98.31 100 ASP A N 1
ATOM 791 C CA . ASP A 1 100 ? -2.870 8.466 14.485 1.00 98.31 100 ASP A CA 1
ATOM 792 C C . ASP A 1 100 ? -3.348 7.999 13.096 1.00 98.31 100 ASP A C 1
ATOM 794 O O . ASP A 1 100 ? -2.536 7.891 12.178 1.00 98.31 100 ASP A O 1
ATOM 798 N N . ILE A 1 101 ? -4.659 7.783 12.901 1.00 98.12 101 ILE A N 1
ATOM 799 C CA . ILE A 1 101 ? -5.249 7.411 11.598 1.00 98.12 101 ILE A CA 1
ATOM 800 C C . ILE A 1 101 ? -5.024 8.512 10.555 1.00 98.12 101 ILE A C 1
ATOM 802 O O . ILE A 1 101 ? -4.698 8.233 9.400 1.00 98.12 101 ILE A O 1
ATOM 806 N N . LYS A 1 102 ? -5.159 9.779 10.948 1.00 98.19 102 LYS A N 1
ATOM 807 C CA . LYS A 1 102 ? -4.918 10.921 10.060 1.00 98.19 102 LYS A CA 1
ATOM 808 C C . LYS A 1 102 ? -3.457 11.002 9.616 1.00 98.19 102 LYS A C 1
ATOM 810 O O . LYS A 1 102 ? -3.189 11.254 8.439 1.00 98.19 102 LYS A O 1
ATOM 815 N N . GLU A 1 103 ? -2.518 10.790 10.535 1.00 98.69 103 GLU A N 1
ATOM 816 C CA . GLU A 1 103 ? -1.089 10.722 10.219 1.00 98.69 103 GLU A CA 1
ATOM 817 C C . GLU A 1 103 ? -0.786 9.524 9.308 1.00 98.69 103 GLU A C 1
ATOM 819 O O . GLU A 1 103 ? -0.136 9.687 8.275 1.00 98.69 103 GLU A O 1
ATOM 824 N N . TYR A 1 104 ? -1.334 8.352 9.633 1.00 98.75 104 TYR A N 1
ATOM 825 C CA . TYR A 1 104 ? -1.235 7.133 8.834 1.00 98.75 104 TYR A CA 1
ATOM 826 C C . TYR A 1 104 ? -1.713 7.354 7.390 1.00 98.75 104 TYR A C 1
ATOM 828 O O . TYR A 1 104 ? -0.956 7.103 6.455 1.00 98.75 104 TYR A O 1
ATOM 836 N N . ASN A 1 105 ? -2.906 7.922 7.186 1.00 98.69 105 ASN A N 1
ATOM 837 C CA . ASN A 1 105 ? -3.455 8.198 5.855 1.00 98.69 105 ASN A CA 1
ATOM 838 C C . ASN A 1 105 ? -2.553 9.128 5.032 1.00 98.69 105 ASN A C 1
ATOM 840 O O . ASN A 1 105 ? -2.376 8.932 3.823 1.00 98.69 105 ASN A O 1
ATOM 844 N N . LYS A 1 106 ? -1.966 10.140 5.684 1.00 98.62 106 LYS A N 1
ATOM 845 C CA . LYS A 1 106 ? -1.020 11.0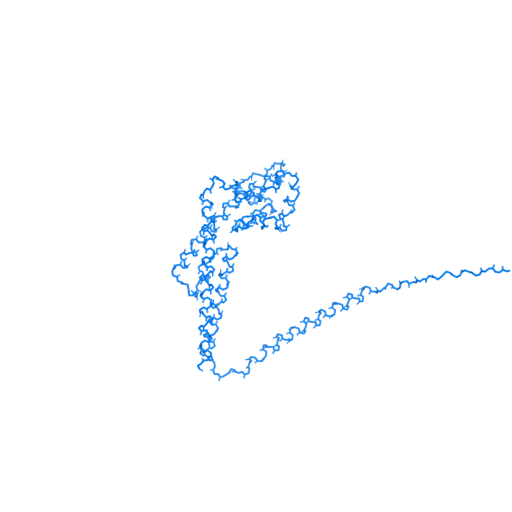61 5.047 1.00 98.62 106 LYS A CA 1
ATOM 846 C C . LYS A 1 106 ? 0.240 10.324 4.596 1.00 98.62 106 LYS A C 1
ATOM 848 O O . LYS A 1 106 ? 0.693 10.548 3.475 1.00 98.62 106 LYS A O 1
ATOM 853 N N . LEU A 1 107 ? 0.794 9.463 5.449 1.00 98.75 107 LEU A N 1
ATOM 854 C CA . LEU A 1 107 ? 1.999 8.692 5.144 1.00 98.75 107 LEU A CA 1
ATOM 855 C C . LEU A 1 107 ? 1.749 7.665 4.044 1.00 98.75 107 LEU A C 1
ATOM 857 O O . LEU A 1 107 ? 2.515 7.640 3.090 1.00 98.75 107 LEU A O 1
ATOM 861 N N . VAL A 1 108 ? 0.661 6.891 4.122 1.00 98.50 108 VAL A N 1
ATOM 862 C CA . VAL A 1 108 ? 0.259 5.937 3.075 1.00 98.50 108 VAL A CA 1
ATOM 863 C C . VAL A 1 108 ? 0.163 6.632 1.721 1.00 98.50 108 VAL A C 1
ATOM 865 O O . VAL A 1 108 ? 0.775 6.179 0.761 1.00 98.50 108 VAL A O 1
ATOM 868 N N . SER A 1 109 ? -0.552 7.757 1.644 1.00 97.88 109 SER A N 1
ATOM 869 C CA . SER A 1 109 ? -0.746 8.472 0.376 1.00 97.88 109 SER A CA 1
ATOM 870 C C . SER A 1 109 ? 0.568 9.015 -0.192 1.00 97.88 109 SER A C 1
ATOM 872 O O . SER A 1 109 ? 0.835 8.877 -1.383 1.00 97.88 109 SER A O 1
ATOM 874 N N . MET A 1 110 ? 1.399 9.622 0.662 1.00 98.31 110 MET A N 1
ATOM 875 C CA . MET A 1 110 ? 2.683 10.197 0.258 1.00 98.31 110 MET A CA 1
ATOM 876 C C . MET A 1 110 ? 3.667 9.115 -0.201 1.00 98.31 110 MET A C 1
ATOM 878 O O . MET A 1 110 ? 4.237 9.228 -1.283 1.00 98.31 110 MET A O 1
ATOM 882 N N . LEU A 1 111 ? 3.822 8.050 0.590 1.00 98.56 111 LEU A N 1
ATOM 883 C CA . LEU A 1 111 ? 4.745 6.957 0.296 1.00 98.56 111 LEU A CA 1
ATOM 884 C C . LEU A 1 111 ? 4.310 6.173 -0.939 1.00 98.56 111 LEU A C 1
ATOM 886 O O . LEU A 1 111 ? 5.156 5.850 -1.765 1.00 98.56 111 LEU A O 1
ATOM 890 N N . ARG A 1 112 ? 3.005 5.918 -1.108 1.00 97.62 112 ARG A N 1
ATOM 891 C CA . ARG A 1 112 ? 2.489 5.247 -2.307 1.00 97.62 112 ARG A CA 1
ATOM 892 C C . ARG A 1 112 ? 2.818 6.052 -3.563 1.00 97.62 112 ARG A C 1
ATOM 894 O O . ARG A 1 112 ? 3.320 5.480 -4.516 1.00 97.62 112 ARG A O 1
ATOM 901 N N . GLY A 1 113 ? 2.623 7.374 -3.540 1.00 95.75 113 GLY A N 1
ATOM 902 C CA . GLY A 1 113 ? 3.002 8.246 -4.657 1.00 95.75 113 GLY A CA 1
ATOM 903 C C . GLY A 1 113 ? 4.496 8.180 -4.987 1.00 95.75 113 GLY A C 1
ATOM 904 O O . GLY A 1 113 ? 4.860 7.964 -6.140 1.00 95.75 113 GLY A O 1
ATOM 905 N N . PHE A 1 114 ? 5.350 8.288 -3.966 1.00 97.00 114 PHE A N 1
ATOM 906 C CA . PHE A 1 114 ? 6.803 8.177 -4.123 1.00 97.00 114 PHE A CA 1
ATOM 907 C C . PHE A 1 114 ? 7.224 6.824 -4.719 1.00 97.00 114 PHE A C 1
ATOM 909 O O . PHE A 1 114 ? 8.019 6.766 -5.657 1.00 97.00 114 PHE A O 1
ATOM 916 N N . PHE A 1 115 ? 6.675 5.720 -4.209 1.00 97.69 115 PHE A N 1
ATOM 917 C CA . PHE A 1 115 ? 7.020 4.396 -4.714 1.00 97.69 115 PHE A CA 1
ATOM 918 C C . PHE A 1 115 ? 6.434 4.098 -6.088 1.00 97.69 115 PHE A C 1
ATOM 920 O O . PHE A 1 115 ? 7.068 3.367 -6.841 1.00 97.69 115 PHE A O 1
ATOM 927 N N . SER A 1 116 ? 5.291 4.679 -6.456 1.00 95.94 116 SER A N 1
ATOM 928 C CA . SER A 1 116 ? 4.774 4.589 -7.825 1.00 95.94 116 SER A CA 1
ATOM 929 C C . SER A 1 116 ? 5.734 5.220 -8.831 1.00 95.94 116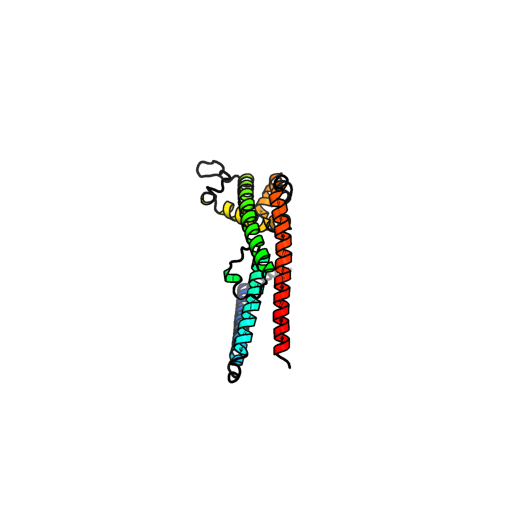 SER A C 1
ATOM 931 O O . SER A 1 116 ? 6.009 4.616 -9.865 1.00 95.94 116 SER A O 1
ATOM 933 N N . GLU A 1 117 ? 6.288 6.398 -8.525 1.00 95.00 117 GLU A N 1
ATOM 934 C CA . GLU A 1 117 ? 7.301 7.055 -9.366 1.00 95.00 117 GLU A CA 1
ATOM 935 C C . GLU A 1 117 ? 8.539 6.166 -9.542 1.00 95.00 117 GLU A C 1
ATOM 937 O O . GLU A 1 117 ? 8.937 5.853 -10.665 1.00 95.00 117 GLU A O 1
ATOM 942 N N . MET A 1 118 ? 9.080 5.662 -8.432 1.00 95.25 118 MET A N 1
ATOM 943 C CA . MET A 1 118 ? 10.242 4.770 -8.445 1.00 95.25 118 MET A CA 1
ATOM 944 C C . MET A 1 118 ? 9.968 3.444 -9.174 1.00 95.25 118 MET A C 1
ATOM 946 O O . MET A 1 118 ? 10.833 2.913 -9.878 1.00 95.25 118 MET A O 1
ATOM 950 N N . ALA A 1 119 ? 8.763 2.892 -9.021 1.00 95.75 119 ALA A N 1
ATOM 951 C CA . ALA A 1 119 ? 8.345 1.669 -9.694 1.00 95.75 119 ALA A CA 1
ATOM 952 C C . ALA A 1 119 ? 8.275 1.860 -11.208 1.00 95.75 119 ALA A C 1
ATOM 954 O O . ALA A 1 119 ? 8.716 0.976 -11.940 1.00 95.75 119 ALA A O 1
ATOM 955 N N . ILE A 1 120 ? 7.772 3.003 -11.684 1.00 94.81 120 ILE A N 1
ATOM 956 C CA . ILE A 1 120 ? 7.724 3.322 -13.117 1.00 94.81 120 ILE A CA 1
ATOM 957 C C . ILE A 1 120 ? 9.133 3.352 -13.701 1.00 94.81 120 ILE A C 1
ATOM 959 O O . ILE A 1 120 ? 9.388 2.673 -14.696 1.00 94.81 120 ILE A O 1
ATOM 963 N N . GLU A 1 121 ? 10.053 4.076 -13.061 1.00 93.19 121 GLU A N 1
ATOM 964 C CA . GLU A 1 121 ? 11.459 4.129 -13.478 1.00 93.19 121 GLU A CA 1
ATOM 965 C C . GLU A 1 121 ? 12.075 2.731 -13.557 1.00 93.19 121 GLU A C 1
ATOM 967 O O . GLU A 1 121 ? 12.691 2.367 -14.561 1.00 93.19 121 GLU A O 1
ATOM 972 N N . THR A 1 122 ? 11.848 1.920 -12.525 1.00 93.12 122 THR A N 1
ATOM 973 C CA . THR A 1 122 ? 12.415 0.573 -12.427 1.00 93.12 122 THR A CA 1
ATOM 974 C C . THR A 1 122 ? 11.848 -0.356 -13.492 1.00 93.12 122 THR A C 1
ATOM 976 O O . THR A 1 122 ? 12.608 -1.012 -14.198 1.00 93.12 122 THR A O 1
ATOM 979 N N . ILE A 1 123 ? 10.526 -0.409 -13.653 1.00 92.62 123 ILE A N 1
ATOM 980 C CA . ILE A 1 123 ? 9.889 -1.311 -14.617 1.00 92.62 123 ILE A CA 1
ATOM 981 C C . ILE A 1 123 ? 10.214 -0.913 -16.055 1.00 92.62 123 ILE A C 1
ATOM 983 O O . ILE A 1 123 ? 10.452 -1.793 -16.878 1.00 92.62 123 ILE A O 1
ATOM 987 N N . ILE A 1 124 ? 10.285 0.382 -16.372 1.00 91.31 124 ILE A N 1
ATOM 988 C CA . ILE A 1 124 ? 10.704 0.833 -17.705 1.00 91.31 124 ILE A CA 1
ATOM 989 C C . ILE A 1 124 ? 12.162 0.461 -17.971 1.00 91.31 124 ILE A C 1
ATOM 991 O O . ILE A 1 124 ? 12.463 -0.033 -19.054 1.00 91.31 124 ILE A O 1
ATOM 995 N N . ALA A 1 125 ? 13.055 0.652 -16.997 1.00 89.50 125 ALA A N 1
ATOM 996 C CA . ALA A 1 125 ? 14.461 0.284 -17.141 1.00 89.50 125 ALA A CA 1
ATOM 997 C C . ALA A 1 125 ? 14.665 -1.232 -17.284 1.00 89.50 125 ALA A C 1
ATOM 999 O O . ALA A 1 125 ? 15.586 -1.663 -17.967 1.00 89.50 125 ALA A O 1
ATOM 1000 N N . VAL A 1 126 ? 13.817 -2.033 -16.636 1.00 89.81 126 VAL A N 1
ATOM 1001 C CA . VAL A 1 126 ? 13.900 -3.497 -16.653 1.00 89.81 126 VAL A CA 1
ATOM 1002 C C . VAL A 1 126 ? 13.274 -4.094 -17.915 1.00 89.81 126 VAL A C 1
ATOM 1004 O O . VAL A 1 126 ? 13.843 -5.005 -18.502 1.00 89.81 126 VAL A O 1
ATOM 1007 N N . LEU A 1 127 ? 12.102 -3.611 -18.332 1.00 89.00 127 LEU A N 1
ATOM 1008 C CA . LEU A 1 127 ? 11.363 -4.188 -19.461 1.00 89.00 127 LEU A CA 1
ATOM 1009 C C . LEU A 1 127 ? 11.678 -3.524 -20.805 1.00 89.00 127 LEU A C 1
ATOM 1011 O O . LEU A 1 127 ? 11.329 -4.083 -21.842 1.00 89.00 127 LEU A O 1
ATOM 1015 N N . GLU A 1 128 ? 12.268 -2.326 -20.790 1.00 89.81 128 GLU A N 1
ATOM 1016 C CA . GLU A 1 128 ? 12.505 -1.482 -21.967 1.00 89.81 128 GLU A CA 1
ATOM 1017 C C . GLU A 1 128 ? 11.307 -1.446 -22.943 1.00 89.81 128 GLU A C 1
ATOM 1019 O O . GLU A 1 128 ? 11.472 -1.695 -24.145 1.00 89.81 128 GLU A O 1
ATOM 1024 N N . PRO A 1 129 ? 10.075 -1.173 -22.462 1.00 89.19 129 PRO A N 1
ATOM 1025 C CA . PRO A 1 129 ? 8.897 -1.202 -23.317 1.00 89.19 129 PRO A CA 1
ATOM 1026 C C . PRO A 1 129 ? 9.038 -0.141 -24.412 1.00 89.19 129 PRO A C 1
ATOM 1028 O O . PRO A 1 129 ? 9.453 0.985 -24.132 1.00 89.19 129 PRO A O 1
ATOM 1031 N N . ARG A 1 130 ? 8.678 -0.487 -25.653 1.00 90.44 130 ARG A N 1
ATOM 1032 C CA . ARG A 1 130 ? 8.803 0.402 -26.818 1.00 90.44 130 ARG A CA 1
ATOM 1033 C C . ARG A 1 130 ? 7.443 0.850 -27.338 1.00 90.44 130 ARG A C 1
ATOM 1035 O O . ARG A 1 130 ? 6.502 0.058 -27.358 1.00 90.44 130 ARG A O 1
ATOM 1042 N N . ASN A 1 131 ? 7.357 2.106 -27.758 1.00 88.69 131 ASN A N 1
ATOM 1043 C CA . ASN A 1 131 ? 6.189 2.671 -28.427 1.00 88.69 131 ASN A CA 1
ATOM 1044 C C . ASN A 1 131 ? 6.117 2.230 -29.906 1.00 88.69 131 ASN A C 1
ATOM 1046 O O . ASN A 1 131 ? 6.961 1.471 -30.391 1.00 88.69 131 ASN A O 1
ATOM 1050 N N . GLU A 1 132 ? 5.103 2.709 -30.633 1.00 88.31 132 GLU A N 1
ATOM 1051 C CA . GLU A 1 132 ? 4.901 2.392 -32.058 1.00 88.31 132 GLU A CA 1
ATOM 1052 C C . GLU A 1 132 ? 6.074 2.839 -32.950 1.00 88.31 132 GLU A C 1
ATOM 1054 O O . GLU A 1 132 ? 6.357 2.197 -33.962 1.00 88.31 132 GLU A O 1
ATOM 1059 N N . ASP A 1 133 ? 6.800 3.880 -32.536 1.00 88.81 133 ASP A N 1
ATOM 1060 C CA . ASP A 1 133 ? 7.985 4.405 -33.221 1.00 88.81 133 ASP A CA 1
ATOM 1061 C C . ASP A 1 133 ? 9.275 3.625 -32.878 1.00 88.81 133 ASP A C 1
ATOM 1063 O O . ASP A 1 133 ? 10.338 3.871 -33.452 1.00 88.81 133 ASP A O 1
ATOM 1067 N N . GLY A 1 134 ? 9.199 2.647 -31.967 1.00 87.62 134 GLY A N 1
ATOM 1068 C CA . GLY A 1 134 ? 10.327 1.826 -31.519 1.00 87.62 134 GLY A CA 1
ATOM 1069 C C . GLY A 1 134 ? 11.195 2.464 -30.426 1.00 87.62 134 GLY A C 1
ATOM 1070 O O . GLY A 1 134 ? 12.228 1.890 -30.058 1.00 87.62 134 GLY A O 1
ATOM 1071 N N . GLU A 1 135 ? 10.794 3.615 -29.889 1.00 88.94 135 GLU A N 1
ATOM 1072 C CA . GLU A 1 135 ? 11.466 4.315 -28.791 1.00 88.94 135 GLU A CA 1
ATOM 1073 C C . GLU A 1 135 ? 11.013 3.774 -27.432 1.00 88.94 135 GLU A C 1
ATOM 1075 O O . GLU A 1 135 ? 9.855 3.396 -27.259 1.00 88.94 135 GLU A O 1
ATOM 1080 N N . ILE A 1 136 ? 11.926 3.729 -26.457 1.00 86.81 136 ILE A N 1
ATOM 1081 C CA . ILE A 1 136 ? 11.592 3.298 -25.094 1.00 86.81 136 ILE A CA 1
ATOM 1082 C C . ILE A 1 136 ? 10.729 4.376 -24.432 1.00 86.81 136 ILE A C 1
ATOM 1084 O O . ILE A 1 136 ? 11.038 5.564 -24.539 1.00 86.81 136 ILE A O 1
ATOM 1088 N N . TYR A 1 137 ? 9.666 3.967 -23.735 1.00 86.00 137 TYR A N 1
ATOM 1089 C CA . TYR A 1 137 ? 8.829 4.900 -22.979 1.00 86.00 137 TYR A CA 1
ATOM 1090 C C . TYR A 1 137 ? 9.662 5.702 -21.975 1.00 86.00 137 TYR A C 1
ATOM 1092 O O . TYR A 1 137 ? 10.490 5.153 -21.252 1.00 86.00 137 TYR A O 1
ATOM 1100 N N . ALA A 1 138 ? 9.417 7.009 -21.900 1.00 84.75 138 ALA A N 1
ATOM 1101 C CA . ALA A 1 138 ? 10.027 7.836 -20.870 1.00 84.75 138 ALA A CA 1
ATOM 1102 C C . ALA A 1 138 ? 9.427 7.492 -19.493 1.00 84.75 138 ALA A C 1
ATOM 1104 O O . ALA A 1 138 ? 8.206 7.327 -19.392 1.00 84.75 138 ALA A O 1
ATOM 1105 N N . PRO A 1 139 ? 10.240 7.431 -18.426 1.00 81.25 139 PRO A N 1
ATOM 1106 C CA . PRO A 1 139 ? 9.741 7.255 -17.071 1.00 81.25 139 PRO A CA 1
ATOM 1107 C C . PRO A 1 139 ? 9.180 8.575 -16.533 1.00 81.25 139 PRO A C 1
ATOM 1109 O O . PRO A 1 139 ? 9.798 9.251 -15.719 1.00 81.25 139 PRO A O 1
ATOM 1112 N N . ASP A 1 140 ? 8.013 8.976 -17.036 1.00 78.25 140 ASP A N 1
ATOM 1113 C CA . ASP A 1 140 ? 7.300 10.175 -16.590 1.00 78.25 140 ASP A CA 1
ATOM 1114 C C . ASP A 1 140 ? 5.885 9.806 -16.128 1.00 78.25 140 ASP A C 1
ATOM 1116 O O . ASP A 1 140 ? 5.058 9.320 -16.906 1.00 78.25 140 ASP A O 1
ATOM 1120 N N . THR A 1 141 ? 5.580 10.089 -14.860 1.00 73.75 141 THR A N 1
ATOM 1121 C CA . THR A 1 141 ? 4.242 9.905 -14.280 1.00 73.75 141 THR A CA 1
ATOM 1122 C C . THR A 1 141 ? 3.168 10.746 -14.957 1.00 73.75 141 THR A C 1
ATOM 1124 O O . THR A 1 141 ? 1.996 10.371 -14.928 1.00 73.75 141 THR A O 1
ATOM 1127 N N . ARG A 1 142 ? 3.519 11.854 -15.620 1.00 78.81 142 ARG A N 1
ATOM 1128 C CA . ARG A 1 142 ? 2.554 12.680 -16.372 1.00 78.81 142 ARG A CA 1
ATOM 1129 C C . ARG A 1 142 ? 1.942 11.926 -17.545 1.00 78.81 142 ARG A C 1
ATOM 1131 O O . ARG A 1 142 ? 0.789 12.176 -17.884 1.00 78.81 142 ARG A O 1
ATOM 1138 N N . ASN A 1 143 ? 2.686 10.971 -18.097 1.00 80.94 143 ASN A N 1
ATOM 1139 C CA . ASN A 1 143 ? 2.265 10.135 -19.214 1.00 80.94 143 ASN A CA 1
ATOM 1140 C C . ASN A 1 143 ? 1.896 8.720 -18.747 1.00 80.94 143 ASN A C 1
ATOM 1142 O O . ASN A 1 143 ? 1.863 7.790 -19.547 1.00 80.94 143 ASN A O 1
ATOM 1146 N N . TYR A 1 144 ? 1.577 8.538 -17.459 1.00 84.69 144 TYR A N 1
ATOM 1147 C CA . TYR A 1 144 ? 1.230 7.234 -16.886 1.00 84.69 144 TYR A CA 1
ATOM 1148 C C . TYR A 1 144 ? 0.152 6.496 -17.695 1.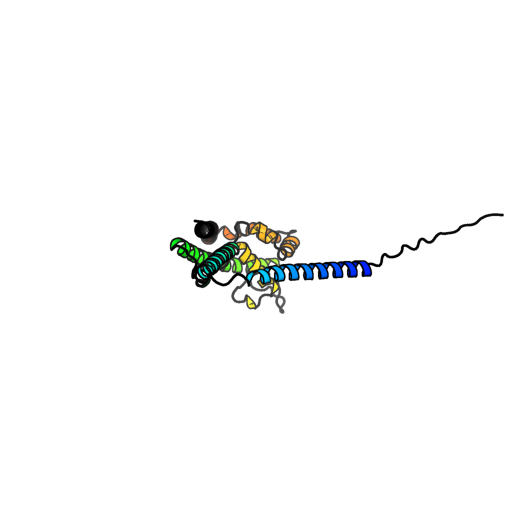00 84.69 144 TYR A C 1
ATOM 1150 O O . TYR A 1 144 ? 0.255 5.295 -17.940 1.00 84.69 144 TYR A O 1
ATOM 1158 N N . LEU A 1 145 ? -0.865 7.220 -18.175 1.00 87.44 145 LEU A N 1
ATOM 1159 C CA . LEU A 1 145 ? -1.955 6.649 -18.976 1.00 87.44 145 LEU A CA 1
ATOM 1160 C C . LEU A 1 145 ? -1.516 6.165 -20.367 1.00 87.44 145 LEU A C 1
ATOM 1162 O O . LEU A 1 145 ? -2.202 5.331 -20.956 1.00 87.44 145 LEU A O 1
ATOM 1166 N N . GLU A 1 146 ? -0.388 6.653 -20.875 1.00 87.56 146 GLU A N 1
ATOM 1167 C CA . GLU A 1 146 ? 0.183 6.260 -22.167 1.00 87.56 146 GLU A CA 1
ATOM 1168 C C . GLU A 1 146 ? 1.073 5.017 -22.054 1.00 87.56 146 GLU A C 1
ATOM 1170 O O . GLU A 1 146 ? 1.323 4.350 -23.059 1.00 87.56 146 GLU A O 1
ATOM 1175 N N . LEU A 1 147 ? 1.521 4.672 -20.840 1.00 89.62 147 LEU A N 1
ATOM 1176 C CA . LEU A 1 147 ? 2.291 3.455 -20.598 1.00 89.62 147 LEU A CA 1
ATOM 1177 C C . LEU A 1 147 ? 1.463 2.209 -20.957 1.00 89.62 147 LEU A C 1
ATOM 1179 O O . LEU A 1 147 ? 0.236 2.216 -20.830 1.00 89.62 147 LEU A O 1
ATOM 1183 N N . PRO A 1 148 ? 2.095 1.094 -21.352 1.00 91.56 148 PRO A N 1
ATOM 1184 C CA . PRO A 1 148 ? 1.388 -0.171 -21.508 1.00 91.56 148 PRO A CA 1
ATOM 1185 C C . PRO A 1 148 ? 0.650 -0.567 -20.221 1.00 91.56 148 PRO A C 1
ATOM 1187 O O . PRO A 1 148 ? 1.143 -0.347 -19.114 1.00 91.56 148 PRO A O 1
ATOM 1190 N N . SER A 1 149 ? -0.528 -1.187 -20.346 1.00 92.38 149 SER A N 1
ATOM 1191 C CA . SER A 1 149 ? -1.334 -1.583 -19.178 1.00 92.38 149 SER A CA 1
ATOM 1192 C C . SER A 1 149 ? -0.589 -2.514 -18.225 1.00 92.38 149 SER A C 1
ATOM 1194 O O . SER A 1 149 ? -0.762 -2.418 -17.018 1.00 92.38 149 SER A O 1
ATOM 1196 N N . GLU A 1 150 ? 0.248 -3.388 -18.776 1.00 90.62 150 GLU A N 1
ATOM 1197 C CA . GLU A 1 150 ? 1.078 -4.314 -18.014 1.00 90.62 150 GLU A CA 1
ATOM 1198 C C . GLU A 1 150 ? 2.135 -3.577 -17.173 1.00 90.62 150 GLU A C 1
ATOM 1200 O O . GLU A 1 150 ? 2.299 -3.882 -15.996 1.00 90.62 150 GLU A O 1
ATOM 1205 N N . VAL A 1 151 ? 2.778 -2.544 -17.732 1.00 91.38 151 VAL A N 1
ATOM 1206 C CA . VAL A 1 151 ? 3.716 -1.684 -16.990 1.00 91.38 151 VAL A CA 1
ATOM 1207 C C . VAL A 1 151 ? 2.996 -1.015 -15.825 1.00 91.38 151 VAL A C 1
ATOM 1209 O O . VAL A 1 151 ? 3.451 -1.130 -14.693 1.00 91.38 151 VAL A O 1
ATOM 1212 N N . ARG A 1 152 ? 1.843 -0.385 -16.081 1.00 94.06 152 ARG A N 1
ATOM 1213 C CA . ARG A 1 152 ? 1.031 0.250 -15.031 1.00 94.06 152 ARG A CA 1
ATOM 1214 C C . ARG A 1 152 ? 0.687 -0.717 -13.899 1.00 94.06 152 ARG A C 1
ATOM 1216 O O . ARG A 1 152 ? 0.905 -0.411 -12.731 1.00 94.06 152 ARG A O 1
ATOM 1223 N N . GLU A 1 153 ? 0.220 -1.910 -14.243 1.00 94.62 153 GLU A N 1
ATOM 1224 C CA . GLU A 1 153 ? -0.156 -2.918 -13.255 1.00 94.62 153 GLU A CA 1
ATOM 1225 C C . GLU A 1 153 ? 1.033 -3.360 -12.390 1.00 94.62 153 GLU A C 1
ATOM 1227 O O . GLU A 1 153 ? 0.904 -3.444 -11.169 1.00 94.62 153 GLU A O 1
ATOM 1232 N N . TYR A 1 154 ? 2.213 -3.583 -12.980 1.00 94.94 154 TYR A N 1
ATOM 1233 C CA . TYR A 1 154 ? 3.414 -3.873 -12.192 1.00 94.94 154 TYR A CA 1
ATOM 1234 C C . TYR A 1 154 ? 3.779 -2.725 -11.260 1.00 94.94 154 TYR A C 1
ATOM 1236 O O . TYR A 1 154 ? 4.147 -2.969 -10.113 1.00 94.94 154 TYR A O 1
ATOM 1244 N N . THR A 1 155 ? 3.658 -1.483 -11.728 1.00 94.75 155 THR A N 1
ATOM 1245 C CA . THR A 1 155 ? 4.011 -0.315 -10.919 1.00 94.75 155 THR A CA 1
ATOM 1246 C C . THR A 1 155 ? 3.085 -0.141 -9.722 1.00 94.75 155 THR A C 1
ATOM 1248 O O . THR A 1 155 ? 3.569 0.145 -8.632 1.00 94.75 155 THR A O 1
ATOM 1251 N N . GLU A 1 156 ? 1.786 -0.404 -9.888 1.00 96.00 156 GLU A N 1
ATOM 1252 C CA . GLU A 1 156 ? 0.804 -0.386 -8.797 1.00 96.00 156 GLU A CA 1
ATOM 1253 C C . GLU A 1 156 ? 1.107 -1.473 -7.761 1.00 96.00 156 GLU A C 1
ATOM 1255 O O . GLU A 1 156 ? 1.200 -1.179 -6.571 1.00 96.00 156 GLU A O 1
ATOM 1260 N N . ILE A 1 157 ? 1.365 -2.707 -8.210 1.00 96.94 157 ILE A N 1
ATOM 1261 C CA . ILE A 1 157 ? 1.740 -3.817 -7.321 1.00 96.94 157 ILE A CA 1
ATOM 1262 C C . ILE A 1 157 ? 2.996 -3.466 -6.522 1.00 96.94 157 ILE A C 1
ATOM 1264 O O . ILE A 1 157 ? 3.034 -3.659 -5.309 1.00 96.94 157 ILE A O 1
ATOM 1268 N N . ILE A 1 158 ? 4.038 -2.964 -7.189 1.00 97.38 158 ILE A N 1
ATOM 1269 C CA . ILE A 1 158 ? 5.294 -2.618 -6.521 1.00 97.38 158 ILE A CA 1
ATOM 1270 C C . ILE A 1 158 ? 5.052 -1.513 -5.499 1.00 97.38 158 ILE A C 1
ATOM 1272 O O . ILE A 1 158 ? 5.467 -1.661 -4.350 1.00 97.38 158 ILE A O 1
ATOM 1276 N N . ALA A 1 159 ? 4.362 -0.439 -5.883 1.00 97.31 159 ALA A N 1
ATOM 1277 C CA . ALA A 1 159 ? 4.081 0.685 -4.999 1.00 97.31 159 ALA A CA 1
ATOM 1278 C C . ALA A 1 159 ? 3.314 0.256 -3.742 1.00 97.31 159 ALA A C 1
ATOM 1280 O O . ALA A 1 159 ? 3.678 0.655 -2.636 1.00 97.31 159 ALA A O 1
ATOM 1281 N N . ASP A 1 160 ? 2.314 -0.610 -3.895 1.00 97.44 160 ASP A N 1
ATOM 1282 C CA . ASP A 1 160 ? 1.519 -1.115 -2.779 1.00 97.44 160 ASP A CA 1
ATOM 1283 C C . ASP A 1 160 ? 2.352 -2.014 -1.852 1.00 97.44 160 ASP A C 1
ATOM 1285 O O . ASP A 1 160 ? 2.373 -1.810 -0.635 1.00 97.44 160 ASP A O 1
ATOM 1289 N N . LEU A 1 161 ? 3.118 -2.959 -2.408 1.00 98.12 161 LEU A N 1
ATOM 1290 C CA . LEU A 1 161 ? 3.977 -3.857 -1.624 1.00 98.12 161 LEU A CA 1
ATOM 1291 C C . LEU A 1 161 ? 5.145 -3.126 -0.940 1.00 98.12 161 LEU A C 1
ATOM 1293 O O . LEU A 1 161 ? 5.658 -3.592 0.078 1.00 98.12 161 LEU A O 1
ATOM 1297 N N . SER A 1 162 ? 5.531 -1.953 -1.441 1.00 98.38 162 SER A N 1
ATOM 1298 C CA . SER A 1 162 ? 6.558 -1.099 -0.827 1.00 98.38 162 SER A CA 1
ATOM 1299 C C . SER A 1 162 ? 6.128 -0.520 0.526 1.00 98.38 162 SER A C 1
ATOM 1301 O O . SER A 1 162 ? 6.953 -0.083 1.320 1.00 98.38 162 SER A O 1
ATOM 1303 N N . LEU A 1 163 ? 4.834 -0.536 0.853 1.00 98.50 163 LEU A N 1
ATOM 1304 C CA . LEU A 1 163 ? 4.325 -0.042 2.140 1.00 98.50 163 LEU A CA 1
ATOM 1305 C C . LEU A 1 163 ? 4.458 -1.063 3.284 1.00 98.50 163 LEU A C 1
ATOM 1307 O O . LEU A 1 163 ? 3.955 -0.842 4.394 1.00 98.50 163 LEU A O 1
ATOM 1311 N N . TYR A 1 164 ? 5.133 -2.184 3.029 1.00 98.25 164 TYR A N 1
ATOM 1312 C CA . TYR A 1 164 ? 5.329 -3.280 3.968 1.00 98.25 164 TYR A CA 1
ATOM 1313 C C . TYR A 1 164 ? 6.794 -3.396 4.394 1.00 98.25 164 TYR A C 1
ATOM 1315 O O . TYR A 1 164 ? 7.725 -3.139 3.628 1.00 98.25 164 TYR A O 1
ATOM 1323 N N . ARG A 1 165 ? 7.010 -3.794 5.652 1.00 95.50 165 ARG A N 1
ATOM 1324 C CA . ARG A 1 165 ? 8.356 -3.914 6.236 1.00 95.50 165 ARG A CA 1
ATOM 1325 C C . ARG A 1 165 ? 9.178 -4.994 5.524 1.00 95.50 165 ARG A C 1
ATOM 1327 O O . ARG A 1 165 ? 10.380 -4.839 5.348 1.00 95.50 165 ARG A O 1
ATOM 1334 N N . ASP A 1 166 ? 8.509 -6.053 5.097 1.00 95.06 166 ASP A N 1
ATOM 1335 C CA . ASP A 1 166 ? 9.000 -7.226 4.378 1.00 95.06 166 ASP A CA 1
ATOM 1336 C C . ASP A 1 166 ? 8.851 -7.102 2.848 1.00 95.06 166 ASP A C 1
ATOM 1338 O O . ASP A 1 166 ? 8.787 -8.112 2.149 1.00 95.06 166 ASP A O 1
ATOM 1342 N N . CYS A 1 167 ? 8.837 -5.874 2.303 1.00 96.12 167 CYS A N 1
ATOM 1343 C CA . CYS A 1 167 ? 8.583 -5.629 0.876 1.00 96.12 167 CYS A CA 1
ATOM 1344 C C . CYS A 1 167 ? 9.426 -6.501 -0.069 1.00 96.12 167 CYS A C 1
ATOM 1346 O O . CYS A 1 167 ? 8.890 -7.018 -1.038 1.00 96.12 167 CYS A O 1
ATOM 1348 N N . THR A 1 168 ? 10.716 -6.727 0.208 1.00 94.31 168 THR A N 1
ATOM 1349 C CA . THR A 1 168 ? 11.584 -7.543 -0.653 1.00 94.31 168 THR A CA 1
ATOM 1350 C C . THR A 1 168 ? 11.058 -8.970 -0.787 1.00 94.31 168 THR A C 1
ATOM 1352 O O . THR A 1 168 ? 11.036 -9.512 -1.888 1.00 94.31 168 THR A O 1
ATOM 1355 N N . GLU A 1 169 ? 10.603 -9.579 0.311 1.00 94.38 169 GLU A N 1
ATOM 1356 C CA . GLU A 1 169 ? 10.022 -10.922 0.278 1.00 94.38 169 GLU A CA 1
ATOM 1357 C C . GLU A 1 169 ? 8.708 -10.924 -0.508 1.00 94.38 169 GLU A C 1
ATOM 1359 O O . GLU A 1 169 ? 8.500 -11.788 -1.361 1.00 94.38 169 GLU A O 1
ATOM 1364 N N . LEU A 1 170 ? 7.854 -9.925 -0.279 1.00 96.12 170 LEU A N 1
ATOM 1365 C CA . LEU A 1 170 ? 6.580 -9.785 -0.982 1.00 96.12 170 LEU A CA 1
ATOM 1366 C C . LEU A 1 170 ? 6.772 -9.585 -2.491 1.00 96.12 170 LEU A C 1
ATOM 1368 O O . LEU A 1 170 ? 6.111 -10.251 -3.283 1.00 96.12 170 LEU A O 1
ATOM 1372 N N . LEU A 1 171 ? 7.705 -8.722 -2.897 1.00 94.94 171 LEU A N 1
ATOM 1373 C CA . LEU A 1 171 ? 8.030 -8.449 -4.297 1.00 94.94 171 LEU A CA 1
ATOM 1374 C C . LEU A 1 171 ? 8.575 -9.700 -4.994 1.00 94.94 171 LEU A C 1
ATOM 1376 O O . LEU A 1 171 ? 8.098 -10.059 -6.070 1.00 94.94 171 LEU A O 1
ATOM 1380 N N . CYS A 1 172 ? 9.527 -10.398 -4.367 1.00 92.19 172 CYS A N 1
ATOM 1381 C CA . CYS A 1 172 ? 10.120 -11.616 -4.923 1.00 92.19 172 CYS A CA 1
ATOM 1382 C C . CYS A 1 172 ? 9.116 -12.770 -5.049 1.00 92.19 172 CYS A C 1
ATOM 1384 O O . CYS A 1 172 ? 9.221 -13.572 -5.977 1.00 92.19 172 CYS A O 1
ATOM 1386 N N . ASN A 1 173 ? 8.144 -12.854 -4.140 1.00 92.00 173 ASN A N 1
ATOM 1387 C CA . ASN A 1 173 ? 7.136 -13.913 -4.135 1.00 92.00 173 ASN A CA 1
ATOM 1388 C C . ASN A 1 173 ? 5.852 -13.545 -4.892 1.00 92.00 173 ASN A C 1
ATOM 1390 O O . ASN A 1 173 ? 4.990 -14.408 -5.077 1.00 92.00 173 ASN A O 1
ATOM 1394 N N . HIS A 1 174 ? 5.698 -12.296 -5.346 1.00 95.06 174 HIS A N 1
ATOM 1395 C CA . HIS A 1 174 ? 4.497 -11.890 -6.060 1.00 95.06 174 HIS A CA 1
ATOM 1396 C C . HIS A 1 174 ? 4.420 -12.610 -7.420 1.00 95.06 174 HIS A C 1
ATOM 1398 O O . HIS A 1 174 ? 5.305 -12.415 -8.259 1.00 95.06 174 HIS A O 1
ATOM 1404 N N . PRO A 1 175 ? 3.356 -13.388 -7.715 1.00 91.12 175 PRO A N 1
ATOM 1405 C CA . PRO A 1 175 ? 3.316 -14.269 -8.888 1.00 91.12 175 PRO A CA 1
ATOM 1406 C C . PRO A 1 175 ? 3.565 -13.562 -10.222 1.00 91.12 175 PRO A C 1
ATOM 1408 O O . PRO A 1 175 ? 4.162 -14.133 -11.131 1.00 91.12 175 PRO A O 1
ATOM 1411 N N . ARG A 1 176 ? 3.116 -12.307 -10.335 1.00 90.19 176 ARG A N 1
ATOM 1412 C CA . ARG A 1 176 ? 3.281 -11.498 -11.547 1.00 90.19 176 ARG A CA 1
ATOM 1413 C C . ARG A 1 176 ? 4.679 -10.891 -11.693 1.00 90.19 176 ARG A C 1
ATOM 1415 O O . ARG A 1 176 ? 5.144 -10.726 -12.810 1.00 90.19 176 ARG A O 1
ATOM 1422 N N . LEU A 1 177 ? 5.357 -10.589 -10.584 1.00 91.12 177 LEU A N 1
ATOM 1423 C CA . LEU A 1 177 ? 6.708 -10.014 -10.607 1.00 91.12 177 LEU A CA 1
ATOM 1424 C C . LEU A 1 177 ? 7.781 -11.101 -10.687 1.00 91.12 177 LEU A C 1
ATOM 1426 O O . LEU A 1 177 ? 8.837 -10.877 -11.269 1.00 91.12 177 LEU A O 1
ATOM 1430 N N . ALA A 1 178 ? 7.491 -12.298 -10.167 1.00 85.81 178 ALA A N 1
ATOM 1431 C CA . ALA A 1 178 ? 8.409 -13.430 -10.152 1.00 85.81 178 ALA A CA 1
ATOM 1432 C C . ALA A 1 178 ? 8.952 -13.775 -11.548 1.00 85.81 178 ALA A C 1
ATOM 1434 O O . ALA A 1 178 ? 10.133 -14.091 -11.683 1.00 85.81 178 ALA A O 1
ATOM 1435 N N . TYR A 1 179 ? 8.127 -13.674 -12.599 1.00 83.19 179 TYR A N 1
ATOM 1436 C CA . TYR A 1 179 ? 8.598 -13.876 -13.971 1.00 83.19 179 TYR A CA 1
ATOM 1437 C C . TYR A 1 179 ? 9.677 -12.856 -14.346 1.00 83.19 179 TYR A C 1
ATOM 1439 O O . TYR A 1 179 ? 10.769 -13.261 -14.721 1.00 83.19 179 TYR A O 1
ATOM 1447 N N . ILE A 1 180 ? 9.414 -11.560 -14.161 1.00 85.31 180 ILE A N 1
ATOM 1448 C CA . ILE A 1 180 ? 10.355 -10.478 -14.493 1.00 85.31 180 ILE A CA 1
ATOM 1449 C C . ILE A 1 180 ? 11.643 -10.621 -13.683 1.00 85.31 180 ILE A C 1
ATOM 1451 O O . ILE A 1 180 ? 12.736 -10.615 -14.237 1.00 85.31 180 ILE A O 1
ATOM 1455 N N . ILE A 1 181 ? 11.512 -10.829 -12.374 1.00 85.06 181 ILE A N 1
ATOM 1456 C CA . ILE A 1 181 ? 12.649 -10.964 -11.462 1.00 85.06 181 ILE A CA 1
ATOM 1457 C C . ILE A 1 181 ? 13.499 -12.190 -11.824 1.00 85.06 181 ILE A C 1
ATOM 1459 O O . ILE A 1 181 ? 14.722 -12.109 -11.816 1.00 85.06 181 ILE A O 1
ATOM 1463 N N . SER A 1 182 ? 12.877 -13.325 -12.163 1.00 79.88 182 SER A N 1
ATOM 1464 C CA . SER A 1 182 ? 13.601 -14.557 -12.515 1.00 79.88 182 SER A CA 1
ATOM 1465 C C . SER A 1 182 ? 14.215 -14.527 -13.916 1.00 79.88 182 SER A C 1
ATOM 1467 O O . SER A 1 182 ? 15.319 -15.041 -14.092 1.00 79.88 182 SER A O 1
ATOM 1469 N N . HIS A 1 183 ? 13.542 -13.912 -14.894 1.00 75.06 183 HIS A N 1
ATOM 1470 C CA . HIS A 1 183 ? 14.043 -13.781 -16.265 1.00 75.06 183 HIS A CA 1
ATOM 1471 C C . HIS A 1 183 ? 15.267 -12.860 -16.312 1.00 75.06 183 HIS A C 1
ATOM 1473 O O . HIS A 1 183 ? 16.257 -13.175 -16.969 1.00 75.06 183 HIS A O 1
ATOM 1479 N N . GLU A 1 184 ? 15.245 -11.799 -15.506 1.00 70.44 184 GLU A N 1
ATOM 1480 C CA . GLU A 1 184 ? 16.369 -10.880 -15.307 1.00 70.44 184 GLU A CA 1
ATOM 1481 C C . GLU A 1 184 ? 17.358 -11.353 -14.230 1.00 70.44 184 GLU A C 1
ATOM 1483 O O . GLU A 1 184 ? 18.433 -10.775 -14.057 1.00 70.44 184 GLU A O 1
ATOM 1488 N N . GLY A 1 185 ? 17.033 -12.435 -13.517 1.00 55.50 185 GLY A N 1
ATOM 1489 C CA . GLY A 1 185 ? 17.811 -13.007 -12.412 1.00 55.50 185 GLY A CA 1
ATOM 1490 C C . GLY A 1 185 ? 19.139 -13.647 -12.830 1.00 55.50 185 GLY A C 1
ATOM 1491 O O . GLY A 1 185 ? 19.906 -14.091 -11.976 1.00 55.50 185 GLY A O 1
ATOM 1492 N N . GLY A 1 186 ? 19.437 -13.681 -14.133 1.00 51.69 186 GLY A N 1
ATOM 1493 C CA . GLY A 1 186 ? 20.770 -13.981 -14.664 1.00 51.69 186 GLY A CA 1
ATOM 1494 C C . GLY A 1 186 ? 21.716 -12.770 -14.721 1.00 51.69 186 GLY A C 1
ATOM 1495 O O . GLY A 1 186 ? 22.910 -12.958 -14.958 1.00 51.69 186 GLY A O 1
ATOM 1496 N N . GLY A 1 187 ? 21.212 -11.547 -14.508 1.00 65.88 187 GLY A N 1
ATOM 1497 C CA . GLY A 1 187 ? 21.953 -10.285 -14.596 1.00 65.88 187 GLY A CA 1
ATOM 1498 C C . GLY A 1 187 ? 21.726 -9.349 -13.401 1.00 65.88 187 GLY A C 1
ATOM 1499 O O . GLY A 1 187 ? 21.035 -9.678 -12.440 1.00 65.88 187 GLY A O 1
ATOM 1500 N N . SER A 1 188 ? 22.328 -8.156 -13.441 1.00 69.94 188 SER A N 1
ATOM 1501 C CA . SER A 1 188 ? 22.226 -7.157 -12.362 1.00 69.94 188 SER A CA 1
ATOM 1502 C C . SER A 1 188 ? 20.831 -6.545 -12.212 1.00 69.94 188 SER A C 1
ATOM 1504 O O . SER A 1 188 ? 20.519 -6.014 -11.149 1.00 69.94 188 SER A O 1
ATOM 1506 N N . TYR A 1 189 ? 19.996 -6.622 -13.252 1.00 75.81 189 TYR A N 1
ATOM 1507 C CA . TYR A 1 189 ? 18.660 -6.032 -13.255 1.00 75.81 189 TYR A CA 1
ATOM 1508 C C . TYR A 1 189 ? 17.681 -6.793 -12.358 1.00 75.81 189 TYR A C 1
ATOM 1510 O O . TYR A 1 189 ? 16.884 -6.150 -11.695 1.00 75.81 189 TYR A O 1
ATOM 1518 N N . GLY A 1 190 ? 17.800 -8.115 -12.187 1.00 84.19 190 GLY A N 1
ATOM 1519 C CA . GLY A 1 190 ? 16.946 -8.884 -11.266 1.00 84.19 190 GLY A CA 1
ATOM 1520 C C . GLY A 1 190 ? 17.160 -8.599 -9.769 1.00 84.19 190 GLY A C 1
ATOM 1521 O O . GLY A 1 190 ? 16.442 -9.143 -8.932 1.00 84.19 190 GLY A O 1
ATOM 1522 N N . LEU A 1 191 ? 18.138 -7.759 -9.401 1.00 90.00 191 LEU A N 1
ATOM 1523 C CA . LEU A 1 191 ? 18.453 -7.440 -8.004 1.00 90.00 191 LEU A CA 1
ATOM 1524 C C . LEU A 1 191 ? 17.644 -6.270 -7.430 1.00 90.00 191 LEU A C 1
ATOM 1526 O O . LEU A 1 191 ? 17.696 -6.054 -6.218 1.00 90.00 191 LEU A O 1
ATOM 1530 N N . TRP A 1 192 ? 16.889 -5.535 -8.255 1.00 91.75 192 TRP A N 1
ATOM 1531 C CA . TRP A 1 192 ? 16.142 -4.348 -7.817 1.00 91.75 192 TRP A CA 1
ATOM 1532 C C . TRP A 1 192 ? 15.262 -4.567 -6.564 1.00 91.75 192 TRP A C 1
ATOM 1534 O O . TRP A 1 192 ? 15.269 -3.677 -5.710 1.00 91.75 192 TRP A O 1
ATOM 1544 N N . PRO A 1 193 ? 14.600 -5.730 -6.330 1.00 94.25 193 PRO A N 1
ATOM 1545 C CA . PRO A 1 193 ? 13.774 -5.906 -5.129 1.00 94.25 193 PRO A CA 1
ATOM 1546 C C . PRO A 1 193 ? 14.585 -5.887 -3.825 1.00 94.25 193 PRO A C 1
ATOM 1548 O O . PRO A 1 193 ? 14.087 -5.482 -2.774 1.00 94.25 193 PRO A O 1
ATOM 1551 N N . TYR A 1 194 ? 15.850 -6.313 -3.878 1.00 93.06 194 TYR A N 1
ATOM 1552 C CA . TYR A 1 194 ? 16.758 -6.347 -2.725 1.00 93.06 194 TYR A CA 1
ATOM 1553 C C . TYR A 1 194 ? 17.355 -4.971 -2.410 1.00 93.06 194 TYR A C 1
ATOM 1555 O O . TYR A 1 194 ? 17.831 -4.730 -1.298 1.00 93.06 194 TYR A O 1
ATOM 1563 N N . LEU A 1 195 ? 17.323 -4.068 -3.391 1.00 94.00 195 LEU A N 1
ATOM 1564 C CA . LEU A 1 195 ? 17.831 -2.702 -3.291 1.00 94.00 195 LEU A CA 1
ATOM 1565 C C . LEU A 1 195 ? 16.737 -1.695 -2.895 1.00 94.00 195 LEU A C 1
ATOM 1567 O O . LEU A 1 195 ? 17.048 -0.556 -2.547 1.00 94.00 195 LEU A O 1
ATOM 1571 N N . TRP A 1 196 ? 15.471 -2.131 -2.903 1.00 95.56 196 TRP A N 1
ATOM 1572 C CA . TRP A 1 196 ? 14.284 -1.279 -2.837 1.00 95.56 196 TRP A CA 1
ATOM 1573 C C . TRP A 1 196 ? 14.197 -0.412 -1.577 1.00 95.56 196 TRP A C 1
ATOM 1575 O O . TRP A 1 196 ? 14.137 0.807 -1.659 1.00 95.56 196 TRP A O 1
ATOM 1585 N N . HIS A 1 197 ? 14.254 -1.023 -0.390 1.00 95.88 197 HIS A N 1
ATOM 1586 C CA . HIS A 1 197 ? 14.267 -0.301 0.893 1.00 95.88 197 HIS A CA 1
ATOM 1587 C C . HIS A 1 197 ? 15.682 -0.017 1.421 1.00 95.88 197 HIS A C 1
ATOM 1589 O O . HIS A 1 197 ? 15.846 0.384 2.575 1.00 95.88 197 HIS A O 1
ATOM 1595 N N . THR A 1 198 ? 16.714 -0.243 0.604 1.00 93.75 198 THR A N 1
ATOM 1596 C CA . THR A 1 198 ? 18.120 -0.102 0.997 1.00 93.75 198 THR A CA 1
ATOM 1597 C C . THR A 1 198 ? 18.810 0.949 0.132 1.00 93.75 198 THR A C 1
ATOM 1599 O O . THR A 1 198 ? 18.732 2.136 0.442 1.00 93.75 198 THR A O 1
ATOM 1602 N N . GLU A 1 199 ? 19.454 0.547 -0.963 1.00 93.50 199 GLU A N 1
ATOM 1603 C CA . GLU A 1 199 ? 20.222 1.448 -1.824 1.00 93.50 199 GLU A CA 1
ATOM 1604 C C . GLU A 1 199 ? 19.346 2.520 -2.478 1.00 93.50 199 GLU A C 1
ATOM 1606 O O . GLU A 1 199 ? 19.765 3.674 -2.552 1.00 93.50 199 GLU A O 1
ATOM 1611 N N . TYR A 1 200 ? 18.113 2.194 -2.879 1.00 93.69 200 TYR A N 1
ATOM 1612 C CA . TYR A 1 200 ? 17.212 3.171 -3.507 1.00 93.69 200 TYR A CA 1
ATOM 1613 C C . TYR A 1 200 ? 16.719 4.244 -2.529 1.00 93.69 200 TYR A C 1
ATOM 1615 O O . TYR A 1 200 ? 16.351 5.341 -2.945 1.00 93.69 200 TYR A O 1
ATOM 1623 N N . LEU A 1 201 ? 16.789 3.979 -1.220 1.00 95.44 201 LEU A N 1
ATOM 1624 C CA . LEU A 1 201 ? 16.454 4.947 -0.172 1.00 95.44 201 LEU A CA 1
ATOM 1625 C C . LEU A 1 201 ? 17.683 5.546 0.519 1.00 95.44 201 LEU A C 1
ATOM 1627 O O . LEU A 1 201 ? 17.531 6.298 1.483 1.00 95.44 201 LEU A O 1
ATOM 1631 N N . ARG A 1 202 ? 18.903 5.235 0.062 1.00 93.88 202 ARG A N 1
ATOM 1632 C CA . ARG A 1 202 ? 20.144 5.633 0.748 1.00 93.88 202 ARG A CA 1
ATOM 1633 C C . ARG A 1 202 ? 20.252 7.143 0.945 1.00 93.88 202 ARG A C 1
ATOM 1635 O O . ARG A 1 202 ? 20.719 7.582 1.987 1.00 93.88 202 ARG A O 1
ATOM 1642 N N . GLU A 1 203 ? 19.808 7.909 -0.046 1.00 94.94 203 GLU A N 1
ATOM 1643 C CA . GLU A 1 203 ? 19.854 9.379 -0.059 1.00 94.94 203 GLU A CA 1
ATOM 1644 C C . GLU A 1 203 ? 18.481 10.011 0.240 1.00 94.94 203 GLU A C 1
ATOM 1646 O O . GLU A 1 203 ? 18.319 11.226 0.173 1.00 94.94 203 GLU A O 1
ATOM 1651 N N . GLN A 1 204 ? 17.485 9.190 0.592 1.00 95.69 204 GLN A N 1
ATOM 1652 C CA . GLN A 1 204 ? 16.095 9.593 0.818 1.00 95.69 204 GLN A CA 1
ATOM 1653 C C . GLN A 1 204 ? 15.728 9.438 2.300 1.00 95.69 204 GLN A C 1
ATOM 1655 O O . GLN A 1 204 ? 14.784 8.730 2.659 1.00 95.69 204 GLN A O 1
ATOM 1660 N N . ASP A 1 205 ? 16.487 10.097 3.183 1.00 96.06 205 ASP A N 1
ATOM 1661 C CA . ASP A 1 205 ? 16.334 9.962 4.640 1.00 96.06 205 ASP A CA 1
ATOM 1662 C C . ASP A 1 205 ? 14.893 10.226 5.104 1.00 96.06 205 ASP A C 1
ATOM 1664 O O . ASP A 1 205 ? 14.346 9.451 5.887 1.00 96.06 205 ASP A O 1
ATOM 1668 N N . TYR A 1 206 ? 14.237 11.249 4.544 1.00 96.88 206 TYR A N 1
ATOM 1669 C CA . TYR A 1 206 ? 12.855 11.595 4.885 1.00 96.88 206 TYR A CA 1
ATOM 1670 C C . TYR A 1 206 ? 11.846 10.492 4.513 1.00 96.88 206 TYR A C 1
ATOM 1672 O O . TYR A 1 206 ? 10.864 10.296 5.231 1.00 96.88 206 TYR A O 1
ATOM 1680 N N . ILE A 1 207 ? 12.081 9.747 3.425 1.00 98.06 207 ILE A N 1
ATOM 1681 C CA . ILE A 1 207 ? 11.244 8.603 3.030 1.00 98.06 207 ILE A CA 1
ATOM 1682 C C . ILE A 1 207 ? 11.458 7.449 3.998 1.00 98.06 207 ILE A C 1
ATOM 1684 O O . ILE A 1 207 ? 10.491 6.859 4.475 1.00 98.06 207 ILE A O 1
ATOM 1688 N N . ARG A 1 208 ? 12.715 7.152 4.344 1.00 97.38 208 ARG A N 1
ATOM 1689 C CA . ARG A 1 208 ? 13.046 6.083 5.294 1.00 97.38 208 ARG A CA 1
ATOM 1690 C C . ARG A 1 208 ? 12.453 6.353 6.678 1.00 97.38 208 ARG A C 1
ATOM 1692 O O . ARG A 1 208 ? 11.891 5.449 7.291 1.00 97.38 208 ARG A O 1
ATOM 1699 N N . GLU A 1 209 ? 12.540 7.589 7.159 1.00 98.19 209 GLU A N 1
ATOM 1700 C CA . GLU A 1 209 ? 11.896 8.019 8.405 1.00 98.19 209 GLU A CA 1
ATOM 1701 C C . GLU A 1 209 ? 10.373 7.886 8.325 1.00 98.19 209 GLU A C 1
ATOM 1703 O O . GLU A 1 209 ? 9.755 7.326 9.230 1.00 98.19 209 GLU A O 1
ATOM 1708 N N . SER A 1 210 ? 9.773 8.318 7.214 1.00 98.50 210 SER A N 1
ATOM 1709 C CA . SER A 1 210 ? 8.331 8.205 6.979 1.00 98.50 210 SER A CA 1
ATOM 1710 C C . SER A 1 210 ? 7.849 6.750 6.930 1.00 98.50 210 SER A C 1
ATOM 1712 O O . SER A 1 210 ? 6.784 6.447 7.463 1.00 98.50 210 SER A O 1
ATOM 1714 N N . LEU A 1 211 ? 8.628 5.837 6.343 1.00 98.06 211 LEU A N 1
ATOM 1715 C CA . LEU A 1 211 ? 8.338 4.399 6.319 1.00 98.06 211 LEU A CA 1
ATOM 1716 C C . LEU A 1 211 ? 8.395 3.778 7.705 1.00 98.06 211 LEU A C 1
ATOM 1718 O O . LEU A 1 211 ? 7.469 3.078 8.107 1.00 98.06 211 LEU A O 1
ATOM 1722 N N . ASN A 1 212 ? 9.455 4.067 8.460 1.00 98.31 212 ASN A N 1
ATOM 1723 C CA . ASN A 1 212 ? 9.567 3.591 9.835 1.00 98.31 212 ASN A CA 1
ATOM 1724 C C . ASN A 1 212 ? 8.393 4.094 10.678 1.00 98.31 212 ASN A C 1
ATOM 1726 O O . ASN A 1 212 ? 7.776 3.313 11.401 1.00 98.31 212 ASN A O 1
ATOM 1730 N N . ARG A 1 213 ? 8.026 5.369 10.507 1.00 98.56 213 ARG A N 1
ATOM 1731 C CA . ARG A 1 213 ? 6.868 5.961 11.172 1.00 98.56 213 ARG A CA 1
ATOM 1732 C C . ARG A 1 213 ? 5.557 5.287 10.770 1.00 98.56 213 ARG A C 1
ATOM 1734 O O . ARG A 1 213 ? 4.725 5.027 11.636 1.00 98.56 213 ARG A O 1
ATOM 1741 N N . LEU A 1 214 ? 5.376 4.972 9.487 1.00 98.75 214 LEU A N 1
ATOM 1742 C CA . LEU A 1 214 ? 4.216 4.222 9.006 1.00 98.75 214 LEU A CA 1
ATOM 1743 C C . LEU A 1 214 ? 4.128 2.849 9.688 1.00 98.75 214 LEU A C 1
ATOM 1745 O O . LEU A 1 214 ? 3.056 2.477 10.158 1.00 98.75 214 LEU A O 1
ATOM 1749 N N . PHE A 1 215 ? 5.238 2.112 9.783 1.00 98.44 215 PHE A N 1
ATOM 1750 C CA . PHE A 1 215 ? 5.251 0.792 10.422 1.00 98.44 215 PHE A CA 1
ATOM 1751 C C . PHE A 1 215 ? 4.883 0.860 11.908 1.00 98.44 215 PHE A C 1
ATOM 1753 O O . PHE A 1 215 ? 4.080 0.056 12.375 1.00 98.44 215 PHE A O 1
ATOM 1760 N N . GLU A 1 216 ? 5.408 1.847 12.636 1.00 98.44 216 GLU A N 1
ATOM 1761 C CA . GLU A 1 216 ? 5.039 2.085 14.037 1.00 98.44 216 GLU A CA 1
ATOM 1762 C C . GLU A 1 216 ? 3.549 2.414 14.196 1.00 98.44 216 GLU A C 1
ATOM 1764 O O . GLU A 1 216 ? 2.884 1.891 15.091 1.00 98.44 216 GLU A O 1
ATOM 1769 N N . LEU A 1 217 ? 3.008 3.275 13.327 1.00 98.50 217 LEU A N 1
ATOM 1770 C CA . LEU A 1 217 ? 1.596 3.655 13.367 1.00 98.50 217 LEU A CA 1
ATOM 1771 C C . LEU A 1 217 ? 0.675 2.477 13.072 1.00 98.50 217 LEU A C 1
ATOM 1773 O O . LEU A 1 217 ? -0.338 2.335 13.745 1.00 98.50 217 LEU A O 1
ATOM 1777 N N . VAL A 1 218 ? 1.027 1.615 12.119 1.00 98.50 218 VAL A N 1
ATOM 1778 C CA . VAL A 1 218 ? 0.265 0.393 11.823 1.00 98.50 218 VAL A CA 1
ATOM 1779 C C . VAL A 1 218 ? 0.138 -0.477 13.072 1.00 98.50 218 VAL A C 1
ATOM 1781 O O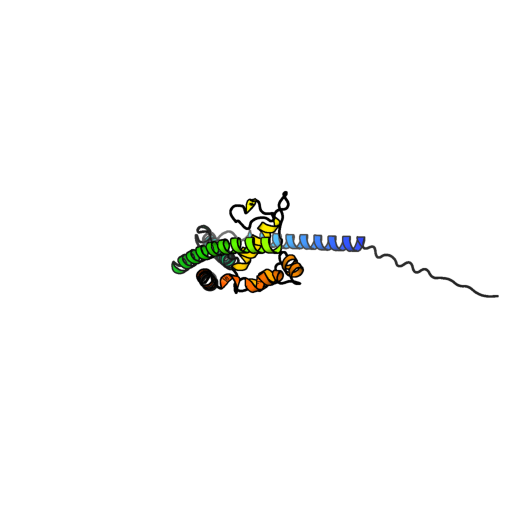 . VAL A 1 218 ? -0.972 -0.846 13.453 1.00 98.50 218 VAL A O 1
ATOM 1784 N N . GLU A 1 219 ? 1.255 -0.773 13.739 1.00 98.00 219 GLU A N 1
ATOM 1785 C CA . GLU A 1 219 ? 1.266 -1.591 14.958 1.00 98.00 219 GLU A CA 1
ATOM 1786 C C . GLU A 1 219 ? 0.449 -0.929 16.080 1.00 98.00 219 GLU A C 1
ATOM 1788 O O . GLU A 1 219 ? -0.361 -1.585 16.744 1.00 98.00 219 GLU A O 1
ATOM 1793 N N . LYS A 1 220 ? 0.606 0.390 16.252 1.00 98.12 220 LYS A N 1
ATOM 1794 C CA . LYS A 1 220 ? -0.118 1.181 17.253 1.00 98.12 220 LYS A CA 1
ATOM 1795 C C . LYS A 1 220 ? -1.629 1.182 17.006 1.00 98.12 220 LYS A C 1
ATOM 1797 O O . LYS A 1 220 ? -2.390 0.889 17.924 1.00 98.12 220 LYS A O 1
ATOM 1802 N N . ILE A 1 221 ? -2.065 1.481 15.782 1.00 98.31 221 ILE A N 1
ATOM 1803 C CA . ILE A 1 221 ? -3.483 1.558 15.405 1.00 98.31 221 ILE A CA 1
ATOM 1804 C C . ILE A 1 221 ? -4.141 0.183 15.540 1.00 98.31 221 ILE A C 1
ATOM 1806 O O . ILE A 1 221 ? -5.207 0.091 16.144 1.00 98.31 221 ILE A O 1
ATOM 1810 N N . ILE A 1 222 ? -3.504 -0.888 15.048 1.00 97.81 222 ILE A N 1
ATOM 1811 C CA . ILE A 1 222 ? -4.032 -2.257 15.185 1.00 97.81 222 ILE A CA 1
ATOM 1812 C C . ILE A 1 222 ? -4.210 -2.617 16.660 1.00 97.81 222 ILE A C 1
ATOM 1814 O O . ILE A 1 222 ? -5.274 -3.095 17.042 1.00 97.81 222 ILE A O 1
ATOM 1818 N N . THR A 1 223 ? -3.212 -2.328 17.498 1.00 97.56 223 THR A N 1
ATOM 1819 C CA . THR A 1 223 ? -3.285 -2.602 18.940 1.00 97.56 223 THR A CA 1
ATOM 1820 C C . THR A 1 223 ? -4.441 -1.847 19.599 1.00 97.56 223 THR A C 1
ATOM 1822 O O . THR A 1 223 ? -5.184 -2.424 20.393 1.00 97.56 223 THR A O 1
ATOM 1825 N N . SER A 1 224 ? -4.629 -0.569 19.263 1.00 96.44 224 SER A N 1
ATOM 1826 C CA . SER A 1 224 ? -5.748 0.225 19.780 1.00 96.44 224 SER A CA 1
ATOM 1827 C C . SER A 1 224 ? -7.101 -0.336 19.336 1.00 96.44 224 SER A C 1
ATOM 1829 O O . SER A 1 224 ? -7.996 -0.489 20.163 1.00 96.44 224 SER A O 1
ATOM 1831 N N . LEU A 1 225 ? -7.245 -0.709 18.062 1.00 95.81 225 LEU A N 1
ATOM 1832 C CA . LEU A 1 225 ? -8.478 -1.302 17.535 1.00 95.81 225 LEU A CA 1
ATOM 1833 C C . LEU A 1 225 ? -8.786 -2.669 18.166 1.00 95.81 225 LEU A C 1
ATOM 1835 O O . LEU A 1 225 ? -9.939 -2.939 18.495 1.00 95.81 225 LEU A O 1
ATOM 1839 N N . ASP A 1 226 ? -7.776 -3.515 18.383 1.00 94.81 226 ASP A N 1
ATOM 1840 C CA . ASP A 1 226 ? -7.944 -4.813 19.048 1.00 94.81 226 ASP A CA 1
ATOM 1841 C C . ASP A 1 226 ? -8.368 -4.643 20.520 1.00 94.81 226 ASP A C 1
ATOM 1843 O O . ASP A 1 226 ? -9.221 -5.387 21.013 1.00 94.81 226 ASP A O 1
ATOM 1847 N N . ASN A 1 227 ? -7.842 -3.627 21.213 1.00 93.88 227 ASN A N 1
ATOM 1848 C CA . ASN A 1 227 ? -8.270 -3.291 22.572 1.00 93.88 227 ASN A CA 1
ATOM 1849 C C . ASN A 1 227 ? -9.739 -2.849 22.616 1.00 93.88 227 ASN A C 1
ATOM 1851 O O . ASN A 1 227 ? -10.486 -3.328 23.470 1.00 93.88 227 ASN A O 1
ATOM 1855 N N . GLU A 1 228 ? -10.168 -1.978 21.698 1.00 92.25 228 GLU A N 1
ATOM 1856 C CA . GLU A 1 228 ? -11.572 -1.550 21.596 1.00 92.25 228 GLU A CA 1
ATOM 1857 C C . GLU A 1 228 ? -12.500 -2.726 21.272 1.00 92.25 228 GLU A C 1
ATOM 1859 O O . GLU A 1 228 ? -13.554 -2.902 21.891 1.00 92.25 228 GLU A O 1
ATOM 1864 N N . TYR A 1 229 ? -12.079 -3.590 20.348 1.00 91.94 229 TYR A N 1
ATOM 1865 C CA . TYR A 1 229 ? -12.813 -4.798 19.990 1.00 91.94 229 TYR A CA 1
ATOM 1866 C C . TYR A 1 229 ? -13.040 -5.708 21.209 1.00 91.94 229 TYR A C 1
ATOM 1868 O O . TYR A 1 229 ? -14.162 -6.159 21.461 1.00 91.94 229 TYR A O 1
ATOM 1876 N N . GLU A 1 230 ? -11.994 -5.974 21.997 1.00 91.12 230 GLU A N 1
ATOM 1877 C CA . GLU A 1 230 ? -12.099 -6.843 23.171 1.00 91.12 230 GLU A CA 1
ATOM 1878 C C . GLU A 1 230 ? -12.890 -6.205 24.320 1.00 91.12 230 GLU A C 1
ATOM 1880 O O . GLU A 1 230 ? -13.639 -6.915 24.997 1.00 91.12 230 GLU A O 1
ATOM 1885 N N . GLN A 1 231 ? -12.809 -4.885 24.515 1.00 89.44 231 GLN A N 1
ATOM 1886 C CA . GLN A 1 231 ? -13.638 -4.177 25.499 1.00 89.44 231 GLN A CA 1
ATOM 1887 C C . GLN A 1 231 ? -15.131 -4.302 25.175 1.00 89.44 231 GLN A C 1
ATOM 1889 O O . GLN A 1 231 ? -15.921 -4.690 26.040 1.00 89.44 231 GLN A O 1
ATOM 1894 N N . LEU A 1 232 ? -15.519 -4.063 23.918 1.00 87.75 232 LEU A N 1
ATOM 1895 C CA . LEU A 1 232 ? -16.906 -4.209 23.466 1.00 87.75 232 LEU A CA 1
ATOM 1896 C C . LEU A 1 232 ? -17.402 -5.652 23.606 1.00 87.75 232 LEU A C 1
ATOM 1898 O O . LEU A 1 232 ? -18.506 -5.895 24.096 1.00 87.75 232 LEU A O 1
ATOM 1902 N N . ARG A 1 233 ? -16.559 -6.628 23.255 1.00 84.75 233 ARG A N 1
ATOM 1903 C CA . ARG A 1 233 ? -16.869 -8.058 23.382 1.00 84.75 233 ARG A CA 1
ATOM 1904 C C . ARG A 1 233 ? -17.012 -8.521 24.837 1.00 84.75 233 ARG A C 1
ATOM 1906 O O . ARG A 1 233 ? -17.749 -9.466 25.123 1.00 84.75 233 ARG A O 1
ATOM 1913 N N . GLN A 1 234 ? -16.271 -7.932 25.773 1.00 83.06 234 GLN A N 1
ATOM 1914 C CA . GLN A 1 234 ? -16.403 -8.230 27.204 1.00 83.06 234 GLN A CA 1
ATOM 1915 C C . GLN A 1 234 ? -17.633 -7.553 27.817 1.00 83.06 234 GLN A C 1
ATOM 1917 O O . GLN A 1 234 ? -18.308 -8.176 28.636 1.00 83.06 234 GLN A O 1
ATOM 1922 N N . GLY A 1 235 ? -17.962 -6.333 27.381 1.00 74.62 235 GLY A N 1
ATOM 1923 C CA . GLY A 1 235 ? -19.209 -5.654 27.744 1.00 74.62 235 GLY A CA 1
ATOM 1924 C C . GLY A 1 235 ? -20.449 -6.476 27.384 1.00 74.62 235 GLY A C 1
ATOM 1925 O O . GLY A 1 235 ? -21.356 -6.597 28.202 1.00 74.62 235 GLY A O 1
ATOM 1926 N N . ASP A 1 236 ? -20.435 -7.128 26.219 1.00 62.12 236 ASP A N 1
ATOM 1927 C CA . ASP A 1 236 ? -21.514 -8.009 25.753 1.00 62.12 236 ASP A CA 1
ATOM 1928 C C . ASP A 1 236 ? -21.736 -9.221 26.680 1.00 62.12 236 ASP A C 1
ATOM 1930 O O . ASP A 1 236 ? -22.845 -9.511 27.126 1.00 62.12 236 ASP A O 1
ATOM 1934 N N . ARG A 1 237 ? -20.647 -9.884 27.096 1.00 61.84 237 ARG A N 1
ATOM 1935 C CA . ARG A 1 237 ? -20.716 -11.052 27.996 1.00 61.84 237 ARG A CA 1
ATOM 1936 C C . ARG A 1 237 ? -21.295 -10.732 29.376 1.00 61.84 237 ARG A C 1
ATOM 1938 O O . ARG A 1 237 ? -21.929 -11.599 29.971 1.00 61.84 237 ARG A O 1
ATOM 1945 N N . ASN A 1 238 ? -21.103 -9.510 29.867 1.00 60.25 238 ASN A N 1
ATOM 1946 C CA . ASN A 1 238 ? -21.621 -9.077 31.166 1.00 60.25 238 ASN A CA 1
ATOM 1947 C C . ASN A 1 238 ? -23.107 -8.669 31.119 1.00 60.25 238 ASN A C 1
ATOM 1949 O O . ASN A 1 238 ? -23.741 -8.592 32.167 1.00 60.25 238 ASN A O 1
ATOM 1953 N N . LEU A 1 239 ? -23.673 -8.417 29.932 1.00 55.81 239 LEU A N 1
ATOM 1954 C CA . LEU A 1 239 ? -25.092 -8.077 29.751 1.00 55.81 239 LEU A CA 1
ATOM 1955 C C . LEU A 1 239 ? -25.989 -9.313 29.571 1.00 55.81 239 LEU A C 1
ATOM 1957 O O . LEU A 1 239 ? -27.199 -9.222 29.772 1.00 55.81 239 LEU A O 1
ATOM 1961 N N . VAL A 1 240 ? -25.409 -10.463 29.215 1.00 55.34 240 VAL A N 1
ATOM 1962 C CA . VAL A 1 240 ? -26.141 -11.715 28.949 1.00 55.34 240 VAL A CA 1
ATOM 1963 C C . VAL A 1 240 ? -26.339 -12.576 30.212 1.00 55.34 240 VAL A C 1
ATOM 1965 O O . VAL A 1 240 ? -27.214 -13.438 30.219 1.00 55.34 240 VAL A O 1
ATOM 1968 N N . CYS A 1 241 ? -25.616 -12.317 31.309 1.00 49.41 241 CYS A N 1
ATOM 1969 C CA . CYS A 1 241 ? -25.780 -13.045 32.577 1.00 49.41 241 CYS A CA 1
ATOM 1970 C C . CYS A 1 241 ? -25.657 -12.128 33.814 1.00 49.41 241 CYS A C 1
ATOM 1972 O O . CYS A 1 241 ? -24.531 -11.855 34.237 1.00 49.41 241 CYS A O 1
ATOM 1974 N N . PRO A 1 242 ? -26.772 -11.697 34.432 1.00 46.03 242 PRO A N 1
ATOM 1975 C CA . PRO A 1 242 ? -26.815 -11.394 35.861 1.00 46.03 242 PRO A CA 1
ATOM 1976 C C . PRO A 1 242 ? -26.882 -12.664 36.728 1.00 46.03 242 PRO A C 1
ATOM 1978 O O . PRO A 1 242 ? -27.492 -13.668 36.289 1.00 46.03 242 PRO A O 1
#

Sequence (242 aa):
MKKTGEENKSSTKSLDIKNIIIALMSVLLTLSLLFNFLILGRLSNIQDNLNCEGLQDGLFHQMNSTLDKIRHLRQQVIDREVIKEDDIIGVPIDNQLKEDIKEYNKLVSMLRGFFSEMAIETIIAVLEPRNEDGEIYAPDTRNYLELPSEVREYTEIIADLSLYRDCTELLCNHPRLAYIISHEGGGSYGLWPYLWHTEYLREQDYIRESLNRLFELVEKIITSLDNEYEQLRQGDRNLVCP

Radius of gyration: 29.38 Å; chains: 1; bounding box: 65×96×71 Å